Protein AF-Q0W2D0-F1 (afdb_monomer_lite)

Foldseek 3Di:
DPDDDPPPPCPPPVLVPDDQFDPVLLVVLVVLCVVVVVCVLVVLLVVLLVVLLVLLVVLCVVLVNPPVDDSVNLSVVSVVVLVCLSRNLSRHLVVCCSVCPVFWDPPDDPVVLSSLSSVLSSVVSSLVSVLSSVLSSCLSVQLSVCVVLVHDNVLSVLVSVLVSLLSVLVSLLCCLQPPVNLVSCPNTGDPVVSCCSHPCVNCPVVVVVSVVSVVVNVVVSVVSVVVVD

Radius of gyration: 22.43 Å; chains: 1; bounding box: 44×38×81 Å

pLDDT: mean 73.34, std 10.86, range [39.06, 86.5]

Secondary structure (DSSP, 8-state):
-PPPP-------GGGTT--SS-HHHHHHHHHHHHHTT-THHHHHHHHHHHHHHHHHHHHHHHHTS---S-HHHHHHHHHHHHHHHHHHGGG-HHHHHHHTTTTB-TTS-HHHHHHHHHHHHHHHHHHHHHHHHHHHHHHHHHHHHHHHTT--HHHHHHHHHHHHHHHHHHHHHHHHHSHHHHHHHHHHB-HHHHHHHH-GGGGHHHHHHHHHHHHHHHHHHHHHHHTT-

Sequence (229 aa):
MTPVPQKSLVRDESLQQYNRFSVEDFAAFWKYAFQKRRIGLLIYPAVCLVLLLGYYQLVQYYTGNVLSVDALVVSVLTVGLFALFFIYLPSMPGEYQYRFNGKLREDLAPGEIRQLLMDLLAKSLEQASVILTVLLAACVTIYPAAKGLMLPDFWAWVLVGGTGINIYLLSLVIVSLGKFNREHLSKTFIVEEYHRYTSLDNYKKLLTILGIVDLVGIIILVATQLSGL

Structure (mmCIF, N/CA/C/O backbone):
data_AF-Q0W2D0-F1
#
_entry.id   AF-Q0W2D0-F1
#
loop_
_atom_site.group_PDB
_atom_site.id
_atom_site.type_symbol
_atom_site.label_atom_id
_atom_site.label_alt_id
_atom_site.label_comp_id
_atom_site.label_asym_id
_atom_site.label_entity_id
_atom_site.label_seq_id
_atom_site.pdbx_PDB_ins_code
_atom_site.Cartn_x
_atom_site.Cartn_y
_atom_site.Cartn_z
_atom_site.occupancy
_atom_site.B_iso_or_equiv
_atom_site.auth_seq_id
_atom_site.auth_comp_id
_atom_site.auth_asym_id
_atom_site.auth_atom_id
_atom_site.pdbx_PDB_model_num
ATOM 1 N N . MET A 1 1 ? 7.446 20.248 55.465 1.00 40.62 1 MET A N 1
ATOM 2 C CA . MET A 1 1 ? 7.569 19.778 54.071 1.00 40.62 1 MET A CA 1
ATOM 3 C C . MET A 1 1 ? 6.953 18.398 54.009 1.00 40.62 1 MET A C 1
ATOM 5 O O . MET A 1 1 ? 7.550 17.445 54.487 1.00 40.62 1 MET A O 1
ATOM 9 N N . THR A 1 2 ? 5.710 18.312 53.554 1.00 39.06 2 THR A N 1
ATOM 10 C CA . THR A 1 2 ? 5.046 17.035 53.293 1.00 39.06 2 THR A CA 1
ATOM 11 C C . THR A 1 2 ? 5.656 16.440 52.023 1.00 39.06 2 THR A C 1
ATOM 13 O O . THR A 1 2 ? 5.694 17.133 51.004 1.00 39.06 2 THR A O 1
ATOM 16 N N . PRO A 1 3 ? 6.195 15.211 52.059 1.00 39.81 3 PRO A N 1
ATOM 17 C CA . PRO A 1 3 ? 6.721 14.585 50.859 1.00 39.81 3 PRO A CA 1
ATOM 18 C C . PRO A 1 3 ? 5.562 14.324 49.893 1.00 39.81 3 PRO A C 1
ATOM 20 O O . PRO A 1 3 ? 4.565 13.695 50.245 1.00 39.81 3 PRO A O 1
ATOM 23 N N . VAL A 1 4 ? 5.693 14.854 48.677 1.00 39.12 4 VAL A N 1
ATOM 24 C CA . VAL A 1 4 ? 4.816 14.538 47.547 1.00 39.12 4 VAL A CA 1
ATOM 25 C C . VAL A 1 4 ? 4.933 13.033 47.294 1.00 39.12 4 VAL A C 1
ATOM 27 O O . VAL A 1 4 ? 6.059 12.551 47.140 1.00 39.12 4 VAL A O 1
ATOM 30 N N . PRO A 1 5 ? 3.831 12.265 47.256 1.00 39.78 5 PRO A N 1
ATOM 31 C CA . PRO A 1 5 ? 3.923 10.855 46.934 1.00 39.78 5 PRO A CA 1
ATOM 32 C C . PRO A 1 5 ? 4.417 10.735 45.493 1.00 39.78 5 PRO A C 1
ATOM 34 O O . PRO A 1 5 ? 3.768 11.201 44.553 1.00 39.78 5 PRO A O 1
ATOM 37 N N . GLN A 1 6 ? 5.589 10.117 45.325 1.00 40.72 6 GLN A N 1
ATOM 38 C CA . GLN A 1 6 ? 5.998 9.547 44.051 1.00 40.72 6 GLN A CA 1
ATOM 39 C C . GLN A 1 6 ? 4.848 8.646 43.601 1.00 40.72 6 GLN A C 1
ATOM 41 O O . GLN A 1 6 ? 4.611 7.601 44.205 1.00 40.72 6 GLN A O 1
ATOM 46 N N . LYS A 1 7 ? 4.119 9.060 42.555 1.00 42.91 7 LYS A N 1
ATOM 47 C CA . LYS A 1 7 ? 3.386 8.122 41.706 1.00 42.91 7 LYS A CA 1
ATOM 48 C C . LYS A 1 7 ? 4.434 7.120 41.257 1.00 42.91 7 LYS A C 1
ATOM 50 O O . LYS A 1 7 ? 5.241 7.418 40.376 1.00 42.91 7 LYS A O 1
ATOM 55 N N . SER A 1 8 ? 4.489 5.993 41.957 1.00 42.59 8 SER A N 1
ATOM 56 C CA . SER A 1 8 ? 5.279 4.856 41.556 1.00 42.59 8 SER A CA 1
ATOM 57 C C . SER A 1 8 ? 4.921 4.608 40.104 1.00 42.59 8 SER A C 1
ATOM 59 O O . SER A 1 8 ? 3.754 4.466 39.732 1.00 42.59 8 SER A O 1
ATOM 61 N N . LEU A 1 9 ? 5.954 4.647 39.271 1.00 41.47 9 LEU A N 1
ATOM 62 C CA . LEU A 1 9 ? 5.965 3.985 37.990 1.00 41.47 9 LEU A CA 1
ATOM 63 C C . LEU A 1 9 ? 5.652 2.510 38.254 1.00 41.47 9 LEU A C 1
ATOM 65 O O . LEU A 1 9 ? 6.543 1.670 38.264 1.00 41.47 9 LEU A O 1
ATOM 69 N N . VAL A 1 10 ? 4.375 2.181 38.430 1.00 42.47 10 VAL A N 1
ATOM 70 C CA . VAL A 1 10 ? 3.848 0.890 38.016 1.00 42.47 10 VAL A CA 1
ATOM 71 C C . VAL A 1 10 ? 3.848 0.964 36.491 1.00 42.47 10 VAL A C 1
ATOM 73 O O . VAL A 1 10 ? 2.828 1.145 35.835 1.00 42.47 10 VAL A O 1
ATOM 76 N N . ARG A 1 11 ? 5.053 0.939 35.907 1.00 43.00 11 ARG A N 1
ATOM 77 C CA . ARG A 1 11 ? 5.236 0.392 34.571 1.00 43.00 11 ARG A CA 1
ATOM 78 C C . ARG A 1 11 ? 4.922 -1.076 34.762 1.00 43.00 11 ARG A C 1
ATOM 80 O O . ARG A 1 11 ? 5.793 -1.836 35.160 1.00 43.00 11 ARG A O 1
ATOM 87 N N . ASP A 1 12 ? 3.644 -1.382 34.596 1.00 44.75 12 ASP A N 1
ATOM 88 C CA . ASP A 1 12 ? 3.079 -2.715 34.506 1.00 44.75 12 ASP A CA 1
ATOM 89 C C . ASP A 1 12 ? 4.102 -3.648 33.840 1.00 44.75 12 ASP A C 1
ATOM 91 O O . ASP A 1 12 ? 4.373 -3.541 32.644 1.00 44.75 12 ASP A O 1
ATOM 95 N N . GLU A 1 13 ? 4.732 -4.532 34.614 1.00 39.78 13 GLU A N 1
ATOM 96 C CA . GLU A 1 13 ? 5.636 -5.559 34.077 1.00 39.78 13 GLU A CA 1
ATOM 97 C C . GLU A 1 13 ? 4.875 -6.483 33.103 1.00 39.78 13 GLU A C 1
ATOM 99 O O . GLU A 1 13 ? 5.460 -7.053 32.184 1.00 39.78 13 GLU A O 1
ATOM 104 N N . SER A 1 14 ? 3.539 -6.506 33.208 1.00 45.84 14 SER A N 1
ATOM 105 C CA . SER A 1 14 ? 2.595 -7.110 32.262 1.00 45.84 14 SER A CA 1
ATOM 106 C C . SER A 1 14 ? 2.648 -6.511 30.844 1.00 45.84 14 SER A C 1
ATOM 108 O O . SER A 1 14 ? 2.308 -7.192 29.877 1.00 45.84 14 SER A O 1
ATOM 110 N N . LEU A 1 15 ? 3.123 -5.269 30.681 1.00 45.25 15 LEU A N 1
ATOM 111 C CA . LEU A 1 15 ? 3.282 -4.605 29.383 1.00 45.25 15 LEU A CA 1
ATOM 112 C C . LEU A 1 15 ? 4.620 -4.948 28.696 1.00 45.25 15 LEU A C 1
ATOM 114 O O . LEU A 1 15 ? 4.746 -4.754 27.489 1.00 45.25 15 LEU A O 1
ATOM 118 N N . GLN A 1 16 ? 5.632 -5.453 29.416 1.00 45.47 16 GLN A N 1
ATOM 119 C CA . GLN A 1 16 ? 6.941 -5.781 28.820 1.00 45.47 16 GLN A CA 1
ATOM 120 C C . GLN A 1 16 ? 6.979 -7.137 28.107 1.00 45.47 16 GLN A C 1
ATOM 122 O O . GLN A 1 16 ? 7.866 -7.362 27.284 1.00 45.47 16 GLN A O 1
ATOM 127 N N . GLN A 1 17 ? 6.004 -8.010 28.357 1.00 45.44 17 GLN A N 1
ATOM 128 C CA . GLN A 1 17 ? 5.943 -9.347 27.766 1.00 45.44 17 GLN A CA 1
ATOM 129 C C . GLN A 1 17 ? 4.869 -9.454 26.673 1.00 45.44 17 GLN A C 1
ATOM 131 O O . GLN A 1 17 ? 4.218 -10.484 26.516 1.00 45.44 17 GLN A O 1
ATOM 136 N N . TYR A 1 18 ? 4.667 -8.382 25.900 1.00 52.28 18 TYR A N 1
ATOM 137 C CA . TYR A 1 18 ? 3.755 -8.418 24.761 1.00 52.28 18 TYR A CA 1
ATOM 138 C C . TYR A 1 18 ? 4.433 -9.102 23.565 1.00 52.28 18 TYR A C 1
ATOM 140 O O . TYR A 1 18 ? 5.328 -8.541 22.926 1.00 52.28 18 TYR A O 1
ATOM 148 N N . ASN A 1 19 ? 4.019 -10.335 23.262 1.00 53.81 19 ASN A N 1
ATOM 149 C CA . ASN A 1 19 ? 4.430 -11.018 22.039 1.00 53.81 19 ASN A CA 1
ATOM 150 C C . ASN A 1 19 ? 3.911 -10.218 20.835 1.00 53.81 19 ASN A C 1
ATOM 152 O O . ASN A 1 19 ? 2.706 -10.071 20.657 1.00 53.81 19 ASN A O 1
ATOM 156 N N . ARG A 1 20 ? 4.828 -9.719 19.994 1.00 57.72 20 ARG A N 1
ATOM 157 C CA . ARG A 1 20 ? 4.540 -8.876 18.810 1.00 57.72 20 ARG A CA 1
ATOM 158 C C . ARG A 1 20 ? 3.617 -9.530 17.768 1.00 57.72 20 ARG A C 1
ATOM 160 O O . ARG A 1 20 ? 3.190 -8.866 16.834 1.00 57.72 20 ARG A O 1
ATOM 167 N N . PHE A 1 21 ? 3.339 -10.824 17.908 1.00 61.41 21 PHE A N 1
ATOM 168 C CA . PHE A 1 21 ? 2.425 -11.582 17.066 1.00 61.41 21 PHE A CA 1
ATOM 169 C C . PHE A 1 21 ? 1.504 -12.412 17.965 1.00 61.41 21 PHE A C 1
ATOM 171 O O . PHE A 1 21 ? 1.956 -13.367 18.601 1.00 61.41 21 PHE A O 1
ATOM 178 N N . SER A 1 22 ? 0.222 -12.047 18.028 1.00 72.62 22 SER A N 1
ATOM 179 C CA . SER A 1 22 ? -0.789 -12.786 18.791 1.00 72.62 22 SER A CA 1
ATOM 180 C C . SER A 1 22 ? -1.789 -13.462 17.853 1.00 72.62 22 SER A C 1
ATOM 182 O O . SER A 1 22 ? -2.508 -12.806 17.096 1.00 72.62 22 SER A O 1
ATOM 184 N N . VAL A 1 23 ? -1.858 -14.796 17.923 1.00 77.94 23 VAL A N 1
ATOM 185 C CA . VAL A 1 23 ? -2.855 -15.600 17.191 1.00 77.94 23 VAL A CA 1
ATOM 186 C C . VAL A 1 23 ? -4.274 -15.266 17.662 1.00 77.94 23 VAL A C 1
ATOM 188 O O . VAL A 1 23 ? -5.217 -15.303 16.872 1.00 77.94 23 VAL A O 1
ATOM 191 N N . GLU A 1 24 ? -4.428 -14.888 18.931 1.00 79.69 24 GLU A N 1
ATOM 192 C CA . GLU A 1 24 ? -5.711 -14.479 19.501 1.00 79.69 24 GLU A CA 1
ATOM 193 C C . GLU A 1 24 ? -6.204 -13.166 18.888 1.00 79.69 24 GLU A C 1
ATOM 195 O O . GLU A 1 24 ? -7.379 -13.060 18.535 1.00 79.69 24 GLU A O 1
ATOM 200 N N . ASP A 1 25 ? -5.311 -12.192 18.691 1.00 75.25 25 ASP A N 1
ATOM 201 C CA . ASP A 1 25 ? -5.656 -10.934 18.024 1.00 75.25 25 ASP A CA 1
ATOM 202 C C . ASP A 1 25 ? -5.931 -11.131 16.534 1.00 75.25 25 ASP A C 1
ATOM 204 O O . ASP A 1 25 ? -6.893 -10.561 16.013 1.00 75.25 25 ASP A O 1
ATOM 208 N N . PHE A 1 26 ? -5.169 -12.007 15.872 1.00 81.88 26 PHE A N 1
ATOM 209 C CA . PHE A 1 26 ? -5.436 -12.403 14.491 1.00 81.88 26 PHE A CA 1
ATOM 210 C C . PHE A 1 26 ? -6.847 -13.000 14.348 1.00 81.88 26 PHE A C 1
ATOM 212 O O . PHE A 1 26 ? -7.640 -12.557 13.512 1.00 81.88 26 PHE A O 1
ATOM 219 N N . ALA A 1 27 ? -7.201 -13.970 15.196 1.00 84.19 27 ALA A N 1
ATOM 220 C CA . ALA A 1 27 ? -8.522 -14.591 15.185 1.00 84.19 27 ALA A CA 1
ATOM 221 C C . ALA A 1 27 ? -9.633 -13.589 15.541 1.00 84.19 27 ALA A C 1
ATOM 223 O O . ALA A 1 27 ? -10.697 -13.593 14.915 1.00 84.19 27 ALA A O 1
ATOM 224 N N . ALA A 1 28 ? -9.389 -12.702 16.511 1.00 81.75 28 ALA A N 1
ATOM 225 C CA . ALA A 1 28 ? -10.333 -11.664 16.909 1.00 81.75 28 ALA A CA 1
ATOM 226 C C . ALA A 1 28 ? -10.602 -10.666 15.774 1.00 81.75 28 ALA A C 1
ATOM 228 O O . ALA A 1 28 ? -11.764 -10.338 15.524 1.00 81.75 28 ALA A O 1
ATOM 229 N N . PHE A 1 29 ? -9.566 -10.236 15.048 1.00 85.25 29 PHE A N 1
ATOM 230 C CA . PHE A 1 29 ? -9.709 -9.355 13.892 1.00 85.25 29 PHE A CA 1
ATOM 231 C C . PHE A 1 29 ? -10.534 -10.004 12.778 1.00 85.25 29 PHE A C 1
ATOM 233 O O . PHE A 1 29 ? -11.464 -9.390 12.258 1.00 85.25 29 PHE A O 1
ATOM 240 N N . TRP A 1 30 ? -10.241 -11.255 12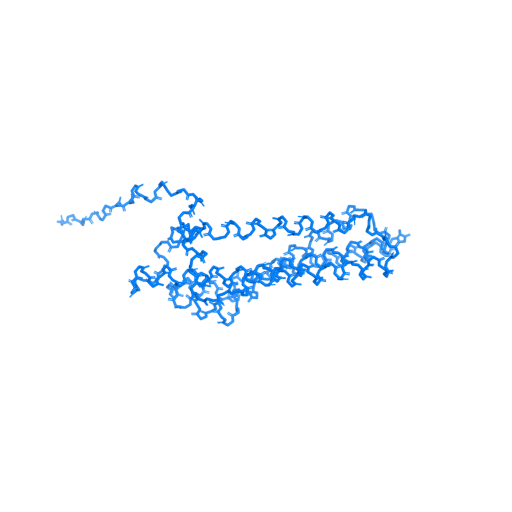.417 1.00 85.44 30 TRP A N 1
ATOM 241 C CA . TRP A 1 30 ? -10.994 -11.921 11.355 1.00 85.44 30 TRP A CA 1
ATOM 242 C C . TRP A 1 30 ? -12.437 -12.194 11.770 1.00 85.44 30 TRP A C 1
ATOM 244 O O . TRP A 1 30 ? -13.352 -11.917 10.996 1.00 85.44 30 TRP A O 1
ATOM 254 N N . LYS A 1 31 ? -12.678 -12.617 13.018 1.00 86.50 31 LYS A N 1
ATOM 255 C CA . LYS A 1 31 ? -14.037 -12.731 13.569 1.00 86.50 31 LYS A CA 1
ATOM 256 C C . LYS A 1 31 ? -14.786 -11.398 13.483 1.00 86.50 31 LYS A C 1
ATOM 258 O O . LYS A 1 31 ? -15.933 -11.381 13.039 1.00 86.50 31 LYS A O 1
ATOM 263 N N . TYR A 1 32 ? -14.132 -10.293 13.840 1.00 86.25 32 TYR A N 1
ATOM 264 C CA . TYR A 1 32 ? -14.674 -8.943 13.699 1.00 86.25 32 TYR A CA 1
ATOM 265 C C . TYR A 1 32 ? -15.020 -8.604 12.241 1.00 86.25 32 TYR A C 1
ATOM 267 O O . TYR A 1 32 ? -16.144 -8.190 11.946 1.00 86.25 32 TYR A O 1
ATOM 275 N N . ALA A 1 33 ? -14.083 -8.830 11.318 1.00 84.94 33 ALA A N 1
ATOM 276 C CA . ALA A 1 33 ? -14.257 -8.570 9.893 1.00 84.94 33 ALA A CA 1
ATOM 277 C C . ALA A 1 33 ? -15.445 -9.350 9.306 1.00 84.94 33 ALA A C 1
ATOM 279 O O . ALA A 1 33 ? -16.267 -8.771 8.587 1.00 84.94 33 ALA A O 1
ATOM 280 N N . PHE A 1 34 ? -15.588 -10.631 9.663 1.00 84.12 34 PHE A N 1
ATOM 281 C CA . PHE A 1 34 ? -16.725 -11.461 9.260 1.00 84.12 34 PHE A CA 1
ATOM 282 C C . PHE A 1 34 ? -18.045 -10.958 9.854 1.00 84.12 34 PHE A C 1
ATOM 284 O O . PHE A 1 34 ? -19.024 -10.799 9.123 1.00 84.12 34 PHE A O 1
ATOM 291 N N . GLN A 1 35 ? -18.079 -10.634 11.150 1.00 86.06 35 GLN A N 1
ATOM 292 C CA . GLN A 1 35 ? -19.282 -10.122 11.818 1.00 86.06 35 GLN A CA 1
ATOM 293 C C . GLN A 1 35 ? -19.759 -8.788 11.232 1.00 86.06 35 GLN A C 1
ATOM 295 O O . GLN A 1 35 ? -20.958 -8.579 11.053 1.00 86.06 35 GLN A O 1
ATOM 300 N N . LYS A 1 36 ? -1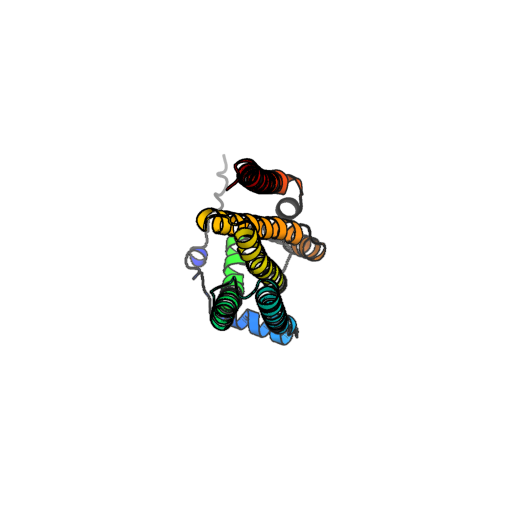8.829 -7.898 10.874 1.00 83.19 36 LYS A N 1
ATOM 301 C CA . LYS A 1 36 ? -19.125 -6.612 10.227 1.00 83.19 36 LYS A CA 1
ATOM 302 C C . LYS A 1 36 ? -19.322 -6.716 8.713 1.00 83.19 36 LYS A C 1
ATOM 304 O O . LYS A 1 36 ? -19.446 -5.685 8.057 1.00 83.19 36 LYS A O 1
ATOM 309 N N . ARG A 1 37 ? -19.353 -7.935 8.155 1.00 81.81 37 ARG A N 1
ATOM 310 C CA . ARG A 1 37 ? -19.512 -8.207 6.716 1.00 81.81 37 ARG A CA 1
ATOM 311 C C . ARG A 1 37 ? -18.509 -7.438 5.849 1.00 81.81 37 ARG A C 1
ATOM 313 O O . ARG A 1 37 ? -18.832 -7.013 4.741 1.00 81.81 37 ARG A O 1
ATOM 320 N N . ARG A 1 38 ? -17.269 -7.280 6.322 1.00 82.19 38 ARG A N 1
ATOM 321 C CA . ARG A 1 38 ? -16.181 -6.619 5.581 1.00 82.19 38 ARG A CA 1
ATOM 322 C C . ARG A 1 38 ? -15.558 -7.545 4.538 1.00 82.19 38 ARG A C 1
ATOM 324 O O . ARG A 1 38 ? -14.347 -7.719 4.486 1.00 82.19 38 ARG A O 1
ATOM 331 N N . ILE A 1 39 ? -16.397 -8.118 3.678 1.00 77.31 39 ILE A N 1
ATOM 332 C CA . ILE A 1 39 ? -15.984 -9.008 2.579 1.00 77.31 39 ILE A CA 1
ATOM 333 C C . ILE A 1 39 ? -15.052 -8.263 1.607 1.00 77.31 39 ILE A C 1
ATOM 335 O O . ILE A 1 39 ? -14.170 -8.868 0.998 1.00 77.31 39 ILE A O 1
ATOM 339 N N . GLY A 1 40 ? -15.180 -6.931 1.540 1.00 72.25 40 GLY A N 1
ATOM 340 C CA . GLY A 1 40 ? -14.262 -6.047 0.826 1.00 72.25 40 GLY A CA 1
ATOM 341 C C . GLY A 1 40 ? -12.788 -6.331 1.125 1.00 72.25 40 GLY A C 1
ATOM 342 O O . GLY A 1 40 ? -11.993 -6.332 0.197 1.00 72.25 40 GLY A O 1
ATOM 343 N N . LEU A 1 41 ? -12.425 -6.696 2.359 1.00 78.81 41 LEU A N 1
ATOM 344 C CA . LEU A 1 41 ? -11.038 -7.013 2.720 1.00 78.81 41 LEU A CA 1
ATOM 345 C C . LEU A 1 41 ? -10.425 -8.125 1.859 1.00 78.81 41 LEU A C 1
ATOM 347 O O . LEU A 1 41 ? -9.243 -8.060 1.556 1.00 78.81 41 LEU A O 1
ATOM 351 N N . LEU A 1 42 ? -11.213 -9.118 1.439 1.00 79.88 42 LEU A N 1
ATOM 352 C CA . LEU A 1 42 ? -10.740 -10.213 0.584 1.00 79.88 42 LEU A CA 1
ATOM 353 C C . LEU A 1 42 ? -10.943 -9.917 -0.906 1.00 79.88 42 LEU A C 1
ATOM 355 O O . LEU A 1 42 ? -10.131 -10.314 -1.738 1.00 79.88 42 LEU A O 1
ATOM 359 N N . ILE A 1 43 ? -12.011 -9.192 -1.247 1.00 81.62 43 ILE A N 1
ATOM 360 C CA . ILE A 1 43 ? -12.323 -8.836 -2.637 1.00 81.62 43 ILE A CA 1
ATOM 361 C C . ILE A 1 43 ? -11.313 -7.821 -3.182 1.00 81.62 43 ILE A C 1
ATOM 363 O O . ILE A 1 43 ? -10.884 -7.955 -4.324 1.00 81.62 43 ILE A O 1
ATOM 367 N N . TYR A 1 44 ? -10.906 -6.827 -2.386 1.00 76.00 44 TYR A N 1
ATOM 368 C CA . TYR A 1 44 ? -9.991 -5.770 -2.826 1.00 76.00 44 TYR A CA 1
ATOM 369 C C . TYR A 1 44 ? -8.655 -6.325 -3.349 1.00 76.00 44 TYR A C 1
ATOM 371 O O . TYR A 1 44 ? -8.320 -6.011 -4.490 1.00 76.00 44 TYR A O 1
ATOM 379 N N . PRO A 1 45 ? -7.920 -7.181 -2.609 1.00 78.06 45 PRO A N 1
ATOM 380 C CA . PRO A 1 45 ? -6.697 -7.814 -3.106 1.00 78.06 45 PRO A CA 1
ATOM 381 C C . PRO A 1 45 ? -6.922 -8.663 -4.354 1.00 78.06 45 PRO A C 1
ATOM 383 O O . PRO A 1 45 ? -6.107 -8.621 -5.269 1.00 78.06 45 PRO A O 1
ATOM 386 N N . ALA A 1 46 ? -8.032 -9.406 -4.420 1.00 82.44 46 ALA A N 1
ATOM 387 C CA . ALA A 1 46 ? -8.343 -10.249 -5.571 1.00 82.44 46 ALA A CA 1
ATOM 388 C C . ALA A 1 46 ? -8.586 -9.413 -6.839 1.00 82.44 46 ALA A C 1
ATOM 390 O O . ALA A 1 46 ? -7.999 -9.688 -7.883 1.00 82.44 46 ALA A O 1
ATOM 391 N N . VAL A 1 47 ? -9.396 -8.354 -6.741 1.00 84.56 47 VAL A N 1
ATOM 392 C CA . VAL A 1 47 ? -9.636 -7.411 -7.846 1.00 84.56 47 VAL A CA 1
ATOM 393 C C . VAL A 1 47 ? -8.337 -6.720 -8.250 1.00 84.56 47 VAL A C 1
ATOM 395 O O . VAL A 1 47 ? -8.023 -6.641 -9.433 1.00 84.56 47 VAL A O 1
ATOM 398 N N . CYS A 1 48 ? -7.554 -6.269 -7.272 1.00 81.75 48 CYS A N 1
ATOM 399 C CA . CYS A 1 48 ? -6.252 -5.658 -7.500 1.00 81.75 48 CYS A CA 1
ATOM 400 C C . CYS A 1 48 ? -5.287 -6.587 -8.243 1.00 81.75 48 CYS A C 1
ATOM 402 O O . CYS A 1 48 ? -4.640 -6.159 -9.194 1.00 81.75 48 CYS A O 1
ATOM 404 N N . LEU A 1 49 ? -5.225 -7.862 -7.851 1.00 83.38 49 LEU A N 1
ATOM 405 C CA . LEU A 1 49 ? -4.405 -8.873 -8.509 1.00 83.38 49 LEU A CA 1
ATOM 406 C C . LEU A 1 49 ? -4.848 -9.086 -9.960 1.00 83.38 49 LEU A C 1
ATOM 408 O O . LEU A 1 49 ? -4.013 -9.063 -10.857 1.00 83.38 49 LEU A O 1
ATOM 412 N N . VAL A 1 50 ? -6.153 -9.244 -10.205 1.00 86.12 50 VAL A N 1
ATOM 413 C CA . VAL A 1 50 ? -6.693 -9.413 -11.565 1.00 86.12 50 VAL A CA 1
ATOM 414 C C . VAL A 1 50 ? -6.362 -8.202 -12.440 1.00 86.12 50 VAL A C 1
ATOM 416 O O . VAL A 1 50 ? -5.894 -8.371 -13.565 1.00 86.12 50 VAL A O 1
ATOM 419 N N . LEU A 1 51 ? -6.550 -6.985 -11.920 1.00 83.69 51 LEU A N 1
ATOM 420 C CA . LEU A 1 51 ? -6.214 -5.754 -12.636 1.00 83.69 51 LEU A CA 1
ATOM 421 C C . LEU A 1 51 ? -4.711 -5.644 -12.912 1.00 83.69 51 LEU A C 1
ATOM 423 O O . LEU A 1 51 ? -4.332 -5.291 -14.025 1.00 83.69 51 LEU A O 1
ATOM 427 N N . LEU A 1 52 ? -3.858 -5.978 -11.939 1.00 83.88 52 LEU A N 1
ATOM 428 C CA . LEU A 1 52 ? -2.406 -5.946 -12.099 1.00 83.88 52 LEU A CA 1
ATOM 429 C C . LEU A 1 52 ? -1.931 -6.952 -13.152 1.00 83.88 52 LEU A C 1
ATOM 431 O O . LEU A 1 52 ? -1.089 -6.609 -13.976 1.00 83.88 52 LEU A O 1
ATOM 435 N N . LEU A 1 53 ? -2.481 -8.169 -13.161 1.00 85.00 53 LEU A N 1
ATOM 436 C CA . LEU A 1 53 ? -2.138 -9.187 -14.155 1.00 85.00 53 LEU A CA 1
ATOM 437 C C . LEU A 1 53 ? -2.620 -8.803 -15.552 1.00 85.00 53 LEU A C 1
ATOM 439 O O . LEU A 1 53 ? -1.860 -8.931 -16.510 1.00 85.00 53 LEU A O 1
ATOM 443 N N . GLY A 1 54 ? -3.845 -8.283 -15.672 1.00 83.62 54 GLY A N 1
ATOM 444 C CA . GLY A 1 54 ? -4.353 -7.747 -16.935 1.00 83.62 54 GLY A CA 1
ATOM 445 C C . GLY A 1 54 ? -3.496 -6.589 -17.452 1.00 83.62 54 GLY A C 1
ATOM 446 O O . GLY A 1 54 ? -3.147 -6.556 -18.631 1.00 83.62 54 GLY A O 1
ATOM 447 N N . TYR A 1 55 ? -3.089 -5.680 -16.563 1.00 83.31 55 TYR A N 1
ATOM 448 C CA . TYR A 1 55 ? -2.201 -4.569 -16.897 1.00 83.31 55 TYR A CA 1
ATOM 449 C C . TYR A 1 55 ? -0.807 -5.043 -17.318 1.00 83.31 55 TYR A C 1
ATOM 451 O O . TYR A 1 55 ? -0.290 -4.601 -18.338 1.00 83.31 55 TYR A O 1
ATOM 459 N N . TYR A 1 56 ? -0.218 -5.984 -16.582 1.00 82.25 56 TYR A N 1
ATOM 460 C CA . TYR A 1 56 ? 1.069 -6.584 -16.919 1.00 82.25 56 TYR A CA 1
ATOM 461 C C . TYR A 1 56 ? 1.039 -7.263 -18.297 1.00 82.25 56 TYR A C 1
ATOM 463 O O . TYR A 1 56 ? 1.938 -7.036 -19.102 1.00 82.25 56 TYR A O 1
ATOM 471 N N . GLN A 1 57 ? -0.014 -8.030 -18.606 1.00 82.56 57 GLN A N 1
ATOM 472 C CA . GLN A 1 57 ? -0.187 -8.653 -19.925 1.00 82.56 57 GLN A CA 1
ATOM 473 C C . GLN A 1 57 ? -0.284 -7.601 -21.033 1.00 82.56 57 GLN A C 1
ATOM 475 O O . GLN A 1 57 ? 0.333 -7.738 -22.088 1.00 82.56 57 GLN A O 1
ATOM 480 N N . LEU A 1 58 ? -1.016 -6.516 -20.776 1.00 83.12 58 LEU A N 1
ATOM 481 C CA . LEU A 1 58 ? -1.128 -5.399 -21.704 1.00 83.12 58 LEU A CA 1
ATOM 482 C C . LEU A 1 58 ? 0.234 -4.726 -21.942 1.00 83.12 58 LEU A C 1
ATOM 484 O O . LEU A 1 58 ? 0.598 -4.466 -23.086 1.00 83.12 58 LEU A O 1
ATOM 488 N N . VAL A 1 59 ? 1.024 -4.503 -20.889 1.00 79.62 59 VAL A N 1
ATOM 489 C CA . VAL A 1 59 ? 2.383 -3.954 -21.004 1.00 79.62 59 VAL A CA 1
ATOM 490 C C . VAL A 1 59 ? 3.299 -4.896 -21.787 1.00 79.62 59 VAL A C 1
ATOM 492 O O . VAL A 1 59 ? 3.993 -4.431 -22.688 1.00 79.62 59 VAL A O 1
ATOM 495 N N . GLN A 1 60 ? 3.280 -6.203 -21.518 1.00 77.69 60 GLN A N 1
ATOM 496 C CA . GLN A 1 60 ? 4.066 -7.185 -22.277 1.00 77.69 60 GLN A CA 1
ATOM 497 C C . GLN A 1 60 ? 3.720 -7.179 -23.767 1.00 77.69 60 GLN A C 1
ATOM 499 O O . GLN A 1 60 ? 4.619 -7.154 -24.609 1.00 77.69 60 GLN A O 1
ATOM 504 N N . TYR A 1 61 ? 2.424 -7.120 -24.086 1.00 82.38 61 TYR A N 1
ATOM 505 C CA . TYR A 1 61 ? 1.937 -7.037 -25.460 1.00 82.38 61 TYR A CA 1
ATOM 506 C C . TYR A 1 61 ? 2.462 -5.789 -26.184 1.00 82.38 61 TYR A C 1
ATOM 508 O O . TYR A 1 61 ? 3.002 -5.899 -27.281 1.00 82.38 61 TYR A O 1
ATOM 516 N N . TYR A 1 62 ? 2.361 -4.606 -25.566 1.00 79.69 62 TYR A N 1
ATOM 517 C CA . TYR A 1 62 ? 2.793 -3.351 -26.198 1.00 79.69 62 TYR A CA 1
ATOM 518 C C . TYR A 1 62 ? 4.308 -3.139 -26.208 1.00 79.69 62 TYR A C 1
ATOM 520 O O . TYR A 1 62 ? 4.814 -2.414 -27.061 1.00 79.69 62 TYR A O 1
ATOM 528 N N . THR A 1 63 ? 5.036 -3.747 -25.274 1.00 75.31 63 THR A N 1
ATOM 529 C CA . THR A 1 63 ? 6.497 -3.605 -25.179 1.00 75.31 63 THR A CA 1
ATOM 530 C C . THR A 1 63 ? 7.252 -4.730 -25.878 1.00 75.31 63 THR A C 1
ATOM 532 O O . THR A 1 63 ? 8.472 -4.680 -25.936 1.00 75.31 63 THR A O 1
ATOM 535 N N . GLY A 1 64 ? 6.563 -5.729 -26.440 1.00 75.56 64 GLY A N 1
ATOM 536 C CA . GLY A 1 64 ? 7.205 -6.831 -27.158 1.00 75.56 64 GLY A CA 1
ATOM 537 C C . GLY A 1 64 ? 7.981 -7.782 -26.244 1.00 75.56 64 GLY A C 1
ATOM 538 O O . GLY A 1 64 ? 9.042 -8.265 -26.624 1.00 75.56 64 GLY A O 1
ATOM 539 N N . ASN A 1 65 ? 7.456 -8.059 -25.048 1.00 71.69 65 ASN A N 1
ATOM 540 C CA . ASN A 1 65 ? 8.070 -8.938 -24.046 1.00 71.69 65 ASN A CA 1
ATOM 541 C C . ASN A 1 65 ? 9.402 -8.439 -23.451 1.00 71.69 65 ASN A C 1
ATOM 543 O O . ASN A 1 65 ? 10.289 -9.231 -23.133 1.00 71.69 65 ASN A O 1
ATOM 547 N N . VAL A 1 66 ? 9.555 -7.122 -23.273 1.00 68.81 66 VAL A N 1
ATOM 548 C CA . VAL A 1 66 ? 10.755 -6.529 -22.645 1.00 68.81 66 VAL A CA 1
ATOM 549 C C . VAL A 1 66 ? 10.899 -6.934 -21.173 1.00 68.81 66 VAL A C 1
ATOM 551 O O . VAL A 1 66 ? 12.018 -7.007 -20.661 1.00 68.81 66 VAL A O 1
ATOM 554 N N . LEU A 1 67 ? 9.795 -7.232 -20.477 1.00 63.94 67 LEU A N 1
ATOM 555 C CA . LEU A 1 67 ? 9.872 -7.835 -19.149 1.00 63.94 67 LEU A CA 1
ATOM 556 C C . LEU A 1 67 ? 10.206 -9.321 -19.321 1.00 63.94 67 LEU A C 1
ATOM 558 O O . LEU A 1 67 ? 9.365 -10.121 -19.711 1.00 63.94 67 LEU A O 1
ATOM 562 N N . SER A 1 68 ? 11.430 -9.714 -18.983 1.00 63.94 68 SER A N 1
ATOM 563 C CA . SER A 1 68 ? 11.858 -11.123 -18.989 1.00 63.94 68 SER A CA 1
ATOM 564 C C . SER A 1 68 ? 11.251 -11.957 -17.851 1.00 63.94 68 SER A C 1
ATOM 566 O O . SER A 1 68 ? 11.454 -13.168 -17.786 1.00 63.94 68 SER A O 1
ATOM 568 N N . VAL A 1 69 ? 10.532 -11.316 -16.927 1.00 67.38 69 VAL A N 1
ATOM 569 C CA . VAL A 1 69 ? 9.954 -11.947 -15.738 1.00 67.38 69 VAL A CA 1
ATOM 570 C C . VAL A 1 69 ? 8.599 -12.537 -16.086 1.00 67.38 69 VAL A C 1
ATOM 572 O O . VAL A 1 69 ? 7.734 -11.784 -16.499 1.00 67.38 69 VAL A O 1
ATOM 575 N N . ASP A 1 70 ? 8.393 -13.834 -15.862 1.00 72.75 70 ASP A N 1
ATOM 576 C CA . ASP A 1 70 ? 7.125 -14.542 -16.095 1.00 72.75 70 ASP A CA 1
ATOM 577 C C . ASP A 1 70 ? 5.957 -13.959 -15.261 1.00 72.75 70 ASP A C 1
ATOM 579 O O . ASP A 1 70 ? 6.112 -13.629 -14.079 1.00 72.75 70 ASP A O 1
ATOM 583 N N . ALA A 1 71 ? 4.760 -13.884 -15.855 1.00 71.81 71 ALA A N 1
ATOM 584 C CA . ALA A 1 71 ? 3.512 -13.511 -15.186 1.00 71.81 71 ALA A CA 1
ATOM 585 C C . ALA A 1 71 ? 3.242 -14.355 -13.929 1.00 71.81 71 ALA A C 1
ATOM 587 O O . ALA A 1 71 ? 2.680 -13.856 -12.948 1.00 71.81 71 ALA A O 1
ATOM 588 N N . LEU A 1 72 ? 3.656 -15.626 -13.932 1.00 72.56 72 LEU A N 1
ATOM 589 C CA . LEU A 1 72 ? 3.534 -16.514 -12.779 1.00 72.56 72 LEU A CA 1
ATOM 590 C C . LEU A 1 72 ? 4.399 -16.029 -11.609 1.00 72.56 72 LEU A C 1
ATOM 592 O O . LEU A 1 72 ? 3.930 -16.000 -10.473 1.00 72.56 72 LEU A O 1
ATOM 596 N N . VAL A 1 73 ? 5.622 -15.566 -11.877 1.00 73.88 73 VAL A N 1
ATOM 597 C CA . VAL A 1 73 ? 6.517 -15.007 -10.851 1.00 73.88 73 VAL A CA 1
ATOM 598 C C . VAL A 1 73 ? 5.932 -13.716 -10.278 1.00 73.88 73 VAL A C 1
ATOM 600 O O . VAL A 1 73 ? 5.881 -13.554 -9.058 1.00 73.88 73 VAL A O 1
ATOM 603 N N . VAL A 1 74 ? 5.411 -12.833 -11.136 1.00 73.50 74 VAL A N 1
ATOM 604 C CA . VAL A 1 74 ? 4.725 -11.601 -10.704 1.00 73.50 74 VAL A CA 1
ATOM 605 C C . VAL A 1 74 ? 3.505 -11.926 -9.837 1.00 73.50 74 VAL A C 1
ATOM 607 O O . VAL A 1 74 ? 3.303 -11.296 -8.797 1.00 73.50 74 VAL A O 1
ATOM 610 N N . SER A 1 75 ? 2.729 -12.948 -10.209 1.00 72.75 75 SER A N 1
ATOM 611 C CA . SER A 1 75 ? 1.564 -13.414 -9.445 1.00 72.75 75 SER A CA 1
ATOM 612 C C . SER A 1 75 ? 1.963 -13.931 -8.065 1.00 72.75 75 SER A C 1
ATOM 614 O O . SER A 1 75 ? 1.389 -13.508 -7.064 1.00 72.75 75 SER A O 1
ATOM 616 N N . VAL A 1 76 ? 2.966 -14.811 -7.994 1.00 78.31 76 VAL A N 1
ATOM 617 C CA . VAL A 1 76 ? 3.437 -15.409 -6.736 1.00 78.31 76 VAL A CA 1
ATOM 618 C C . VAL A 1 76 ? 3.989 -14.342 -5.794 1.00 78.31 76 VAL A C 1
ATOM 620 O O . VAL A 1 76 ? 3.639 -14.340 -4.615 1.00 78.31 76 VAL A O 1
ATOM 623 N N . LEU A 1 77 ? 4.793 -13.400 -6.298 1.00 76.56 77 LEU A N 1
ATOM 624 C CA . LEU A 1 77 ? 5.322 -12.297 -5.489 1.00 76.56 77 LEU A CA 1
ATOM 625 C C . LEU A 1 77 ? 4.209 -11.378 -4.982 1.00 76.56 77 LEU A C 1
ATOM 627 O O . LEU A 1 77 ? 4.192 -11.021 -3.806 1.00 76.56 77 LEU A O 1
ATOM 631 N N . THR A 1 78 ? 3.256 -11.033 -5.848 1.00 75.38 78 THR A N 1
ATOM 632 C CA . THR A 1 78 ? 2.124 -10.174 -5.487 1.00 75.38 78 THR A CA 1
ATOM 633 C C . THR A 1 78 ? 1.260 -10.838 -4.417 1.00 75.38 78 THR A C 1
ATOM 635 O O . THR A 1 78 ? 0.990 -10.236 -3.379 1.00 75.38 78 THR A O 1
ATOM 638 N N . VAL A 1 79 ? 0.878 -12.102 -4.621 1.00 81.06 79 VAL A N 1
ATOM 639 C CA . VAL A 1 79 ? 0.104 -12.886 -3.648 1.00 81.06 79 VAL A CA 1
ATOM 640 C C . VAL A 1 79 ? 0.877 -13.059 -2.343 1.00 81.06 79 VAL A C 1
ATOM 642 O O . VAL A 1 79 ? 0.289 -12.910 -1.277 1.00 81.06 79 VAL A O 1
ATOM 645 N N . GLY A 1 80 ? 2.187 -13.312 -2.404 1.00 80.69 80 GLY A N 1
ATOM 646 C CA . GLY A 1 80 ? 3.046 -13.416 -1.225 1.00 80.69 80 GLY A CA 1
ATOM 647 C C . GLY A 1 80 ? 3.091 -12.120 -0.413 1.00 80.69 80 GLY A C 1
ATOM 648 O O . GLY A 1 80 ? 2.918 -12.153 0.804 1.00 80.69 80 GLY A O 1
ATOM 649 N N . LEU A 1 81 ? 3.244 -10.968 -1.074 1.00 77.94 81 LEU A N 1
ATOM 650 C CA . LEU A 1 81 ? 3.215 -9.656 -0.420 1.00 77.94 81 LEU A CA 1
ATOM 651 C C . LEU A 1 81 ? 1.847 -9.370 0.203 1.00 77.94 81 LEU A C 1
ATOM 653 O O . LEU A 1 81 ? 1.781 -8.981 1.368 1.00 77.94 81 LEU A O 1
ATOM 657 N N . PHE A 1 82 ? 0.754 -9.622 -0.520 1.00 80.31 82 PHE A N 1
ATOM 658 C CA . PHE A 1 82 ? -0.588 -9.507 0.047 1.00 80.31 82 PHE A CA 1
ATOM 659 C C . PHE A 1 82 ? -0.768 -10.431 1.256 1.00 80.31 82 PHE A C 1
ATOM 661 O O . PHE A 1 82 ? -1.195 -9.970 2.309 1.00 80.31 82 PHE A O 1
ATOM 668 N N . ALA A 1 83 ? -0.383 -11.704 1.161 1.00 79.75 83 ALA A N 1
ATOM 669 C CA . ALA A 1 83 ? -0.482 -12.648 2.270 1.00 79.75 83 ALA A CA 1
ATOM 670 C C . ALA A 1 83 ? 0.284 -12.155 3.506 1.00 79.75 83 ALA A C 1
ATOM 672 O O . ALA A 1 83 ? -0.256 -12.197 4.609 1.00 79.75 83 ALA A O 1
ATOM 673 N N . LEU A 1 84 ? 1.489 -11.602 3.328 1.00 79.50 84 LEU A N 1
ATOM 674 C CA . LEU A 1 84 ? 2.248 -10.997 4.422 1.00 79.50 84 LEU A CA 1
ATOM 675 C C . LEU A 1 84 ? 1.474 -9.851 5.082 1.00 79.50 84 LEU A C 1
ATOM 677 O O . LEU A 1 84 ? 1.339 -9.853 6.301 1.00 79.50 84 LEU A O 1
ATOM 681 N N . PHE A 1 85 ? 0.900 -8.918 4.319 1.00 74.69 85 PHE A N 1
ATOM 682 C CA . PHE A 1 85 ? 0.108 -7.817 4.887 1.00 74.69 85 PHE A CA 1
ATOM 683 C C . PHE A 1 85 ? -1.158 -8.301 5.609 1.00 74.69 85 PHE A C 1
ATOM 685 O O . PHE A 1 85 ? -1.466 -7.821 6.701 1.00 74.69 85 PHE A O 1
ATOM 692 N N . PHE A 1 86 ? -1.862 -9.274 5.031 1.00 76.94 86 PHE A N 1
ATOM 693 C CA . PHE A 1 86 ? -3.108 -9.832 5.563 1.00 76.94 86 PHE A CA 1
ATOM 694 C C . PHE A 1 86 ? -2.908 -10.802 6.734 1.00 76.94 86 PHE A C 1
ATOM 696 O O . PHE A 1 86 ? -3.867 -11.111 7.440 1.00 76.94 86 PHE A O 1
ATOM 703 N N . ILE A 1 87 ? -1.678 -11.254 6.976 1.00 75.88 87 ILE A N 1
ATOM 704 C CA . ILE A 1 87 ? -1.303 -12.019 8.169 1.00 75.88 87 ILE A CA 1
ATOM 705 C C . ILE A 1 87 ? -0.732 -11.090 9.243 1.00 75.88 87 ILE A C 1
ATOM 707 O O . ILE A 1 87 ? -1.131 -11.154 10.404 1.00 75.88 87 ILE A O 1
ATOM 711 N N . TYR A 1 88 ? 0.169 -10.194 8.846 1.00 71.88 88 TYR A N 1
ATOM 712 C CA . TYR A 1 88 ? 0.925 -9.343 9.754 1.00 71.88 88 TYR A CA 1
ATOM 713 C C . TYR A 1 88 ? 0.061 -8.256 10.394 1.00 71.88 88 TYR A C 1
ATOM 715 O O . TYR A 1 88 ? 0.013 -8.173 11.617 1.00 71.88 88 TYR A O 1
ATOM 723 N N . LEU A 1 89 ? -0.682 -7.456 9.619 1.00 70.88 89 LEU A N 1
ATOM 724 C CA . LEU A 1 89 ? -1.459 -6.349 10.196 1.00 70.88 89 LEU A CA 1
ATOM 725 C C . LEU A 1 89 ? -2.530 -6.837 11.192 1.00 70.88 89 LEU A C 1
ATOM 727 O O . LEU A 1 89 ? -2.585 -6.296 12.297 1.00 70.88 89 LEU A O 1
ATOM 731 N N . PRO A 1 90 ? -3.333 -7.880 10.896 1.00 70.81 90 PRO A N 1
ATOM 732 C CA . PRO A 1 90 ? -4.311 -8.411 11.852 1.00 70.81 90 PRO A CA 1
ATOM 733 C C . PRO A 1 90 ? -3.737 -8.940 13.164 1.00 70.81 90 PRO A C 1
ATOM 735 O O . PRO A 1 90 ? -4.478 -9.060 14.133 1.00 70.81 90 PRO A O 1
ATOM 738 N N . SER A 1 91 ? -2.439 -9.245 13.211 1.00 64.81 91 SER A N 1
ATOM 739 C CA . SER A 1 91 ? -1.758 -9.726 14.419 1.00 64.81 91 SER A CA 1
ATOM 740 C C . SER A 1 91 ? -1.260 -8.611 15.353 1.00 64.81 91 SER A C 1
ATOM 742 O O . SER A 1 91 ? -0.755 -8.908 16.432 1.00 64.81 91 SER A O 1
ATOM 744 N N . MET A 1 92 ? -1.414 -7.340 14.953 1.00 65.25 92 MET A N 1
ATOM 745 C CA . MET A 1 92 ? -0.913 -6.153 15.663 1.00 65.25 92 MET A CA 1
ATOM 746 C C . MET A 1 92 ? -1.909 -5.275 16.455 1.00 65.25 92 MET A C 1
ATOM 748 O O . MET A 1 92 ? -1.446 -4.276 17.010 1.00 65.25 92 MET A O 1
ATOM 752 N N . PRO A 1 93 ? -3.230 -5.541 16.570 1.00 64.06 93 PRO A N 1
ATOM 753 C CA . PRO A 1 93 ? -4.139 -4.691 17.348 1.00 64.06 93 PRO A CA 1
ATOM 754 C C . PRO A 1 93 ? -3.640 -4.345 18.758 1.00 64.06 93 PRO A C 1
ATOM 756 O O . PRO A 1 93 ? -3.662 -3.171 19.135 1.00 64.06 93 PRO A O 1
ATOM 759 N N . GLY A 1 94 ? -3.136 -5.317 19.523 1.00 61.75 94 GLY A N 1
ATOM 760 C CA . GLY A 1 94 ? -2.583 -5.023 20.842 1.00 61.75 94 GLY A CA 1
ATOM 761 C C . GLY A 1 94 ? -1.187 -4.393 20.827 1.00 61.75 94 GLY A C 1
ATOM 762 O O . GLY A 1 94 ? -0.863 -3.641 21.744 1.00 61.75 94 GLY A O 1
ATOM 763 N N . GLU A 1 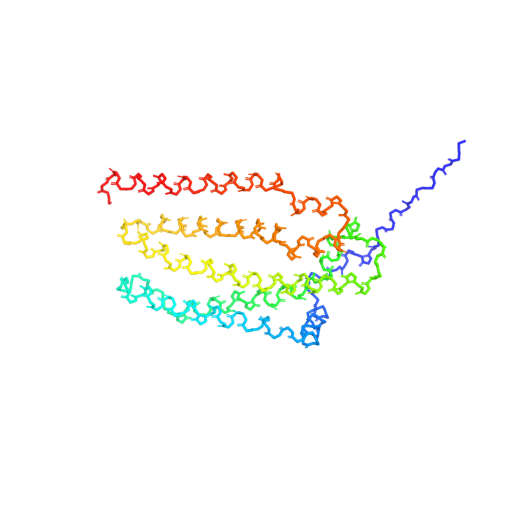95 ? -0.397 -4.559 19.758 1.00 67.44 95 GLU A N 1
ATOM 764 C CA . GLU A 1 95 ? 0.826 -3.766 19.569 1.00 67.44 95 GLU A CA 1
ATOM 765 C C . GLU A 1 95 ? 0.492 -2.285 19.351 1.00 67.44 95 GLU A C 1
ATOM 767 O O . GLU A 1 95 ? 1.167 -1.413 19.898 1.00 67.44 95 GLU A O 1
ATOM 772 N N . TYR A 1 96 ? -0.572 -1.978 18.607 1.00 66.56 96 TYR A N 1
ATOM 773 C CA . TYR A 1 96 ? -1.050 -0.604 18.470 1.00 66.56 96 TYR A CA 1
ATOM 774 C C . TYR A 1 96 ? -1.533 -0.044 19.807 1.00 66.56 96 TYR A C 1
ATOM 776 O O . TYR A 1 96 ? -1.165 1.074 20.163 1.00 66.56 96 TYR A O 1
ATOM 784 N N . GLN A 1 97 ? -2.290 -0.822 20.581 1.00 67.88 97 GLN A N 1
ATOM 785 C CA . GLN A 1 97 ? -2.745 -0.401 21.905 1.00 67.88 97 GLN A CA 1
ATOM 786 C C . GLN A 1 97 ? -1.571 -0.153 22.868 1.00 67.88 97 GLN A C 1
ATOM 788 O O . GLN A 1 97 ? -1.576 0.836 23.597 1.00 67.88 97 GLN A O 1
ATOM 793 N N . TYR A 1 98 ? -0.526 -0.984 22.811 1.00 69.31 98 TYR A N 1
ATOM 794 C CA . TYR A 1 98 ? 0.720 -0.784 23.552 1.00 69.31 98 TYR A CA 1
ATOM 795 C C . TYR A 1 98 ? 1.478 0.472 23.091 1.00 69.31 98 TYR A C 1
ATOM 797 O O . TYR A 1 98 ? 1.824 1.329 23.904 1.00 69.31 98 TYR A O 1
ATOM 805 N N . ARG A 1 99 ? 1.719 0.619 21.779 1.00 67.88 99 ARG A N 1
ATOM 806 C CA . ARG A 1 99 ? 2.479 1.744 21.197 1.00 67.88 99 ARG A CA 1
ATOM 807 C C . ARG A 1 99 ? 1.788 3.091 21.390 1.00 67.88 99 ARG A C 1
ATOM 809 O O . ARG A 1 99 ? 2.463 4.120 21.443 1.00 67.88 99 ARG A O 1
ATOM 816 N N . PHE A 1 100 ? 0.461 3.089 21.458 1.00 69.75 100 PHE A N 1
ATOM 817 C CA . PHE A 1 100 ? -0.353 4.285 21.644 1.00 69.75 100 PHE A CA 1
ATOM 818 C C . PHE A 1 100 ? -0.881 4.440 23.073 1.00 69.75 100 PHE A C 1
ATOM 820 O O . PHE A 1 100 ? -1.720 5.307 23.319 1.00 69.75 100 PHE A O 1
ATOM 827 N N . ASN A 1 101 ? -0.373 3.662 24.031 1.00 71.06 101 ASN A N 1
ATOM 828 C CA . ASN A 1 101 ? -0.733 3.841 25.431 1.00 71.06 101 ASN A CA 1
ATOM 829 C C . ASN A 1 101 ? -0.385 5.273 25.896 1.00 71.06 101 ASN A C 1
ATOM 831 O O . ASN A 1 101 ? 0.702 5.779 25.611 1.00 71.06 101 ASN A O 1
ATOM 835 N N . GLY A 1 102 ? -1.335 5.951 26.546 1.00 70.00 102 GLY A N 1
ATOM 836 C CA . GLY A 1 102 ? -1.237 7.370 26.922 1.00 70.00 102 GLY A CA 1
ATOM 837 C C . GLY A 1 102 ? -1.451 8.381 25.783 1.00 70.00 102 GLY A C 1
ATOM 838 O O . GLY A 1 102 ? -1.288 9.578 25.993 1.00 70.00 102 GLY A O 1
ATOM 839 N N . LYS A 1 103 ? -1.794 7.924 24.571 1.00 78.69 103 LYS A N 1
ATOM 840 C CA . LYS A 1 103 ? -2.143 8.771 23.409 1.00 78.69 103 LYS A CA 1
ATOM 841 C C . LYS A 1 103 ? -3.590 8.598 22.950 1.00 78.69 103 LYS A C 1
ATOM 843 O O . LYS A 1 103 ? -4.091 9.375 22.134 1.00 78.69 103 LYS A O 1
ATOM 848 N N . LEU A 1 104 ? -4.234 7.542 23.431 1.00 78.88 104 LEU A N 1
ATOM 849 C CA . LEU A 1 104 ? -5.635 7.242 23.185 1.00 78.88 104 LEU A CA 1
ATOM 850 C C . LEU A 1 104 ? -6.505 8.068 24.130 1.00 78.88 104 LEU A C 1
ATOM 852 O O . LEU A 1 104 ? -6.077 8.445 25.218 1.00 78.88 104 LEU A O 1
ATOM 856 N N . ARG A 1 105 ? -7.731 8.345 23.700 1.00 76.50 105 ARG A N 1
ATOM 857 C CA . ARG A 1 105 ? -8.725 9.021 24.530 1.00 76.50 105 ARG A CA 1
ATOM 858 C C . ARG A 1 105 ? -9.050 8.203 25.781 1.00 76.50 105 ARG A C 1
ATOM 860 O O . ARG A 1 105 ? -9.448 7.047 25.677 1.00 76.50 105 ARG A O 1
ATOM 867 N N . GLU A 1 106 ? -8.889 8.820 26.949 1.00 77.25 106 GLU A N 1
ATOM 868 C CA . GLU A 1 106 ? -9.127 8.184 28.253 1.00 77.25 106 GLU A CA 1
ATOM 869 C C . GLU A 1 106 ? -10.620 8.098 28.611 1.00 77.25 106 GLU A C 1
ATOM 871 O O . GLU A 1 106 ? -10.996 7.350 29.509 1.00 77.25 106 GLU A O 1
ATOM 876 N N . ASP A 1 107 ? -11.481 8.838 27.905 1.00 80.19 107 ASP A N 1
ATOM 877 C CA . ASP A 1 107 ? -12.927 8.880 28.145 1.00 80.19 107 ASP A CA 1
ATOM 878 C C . ASP A 1 107 ? -13.707 7.719 27.501 1.00 80.19 107 ASP A C 1
ATOM 880 O O . ASP A 1 107 ? -14.911 7.594 27.714 1.00 80.19 107 ASP A O 1
ATOM 884 N N . LEU A 1 108 ? -13.034 6.858 26.732 1.00 75.50 108 LEU A N 1
ATOM 885 C CA . LEU A 1 108 ? -13.647 5.730 26.030 1.00 75.50 108 LEU A CA 1
ATOM 886 C C . LEU A 1 108 ? -13.481 4.419 26.798 1.00 75.50 108 LEU A C 1
ATOM 888 O O . LEU A 1 108 ? -12.429 4.133 27.374 1.00 75.50 108 LEU A O 1
ATOM 892 N N . ALA A 1 109 ? -14.502 3.562 26.738 1.00 81.06 109 ALA A N 1
ATOM 893 C CA . ALA A 1 109 ? -14.409 2.236 27.335 1.00 81.06 109 ALA A CA 1
ATOM 894 C C . ALA A 1 109 ? -13.365 1.371 26.586 1.00 81.06 109 ALA A C 1
ATOM 896 O O . ALA A 1 109 ? -13.269 1.444 25.356 1.00 81.06 109 ALA A O 1
ATOM 897 N N . PRO A 1 110 ? -12.631 0.465 27.267 1.00 73.94 110 PRO A N 1
ATOM 898 C CA . PRO A 1 110 ? -11.609 -0.374 26.627 1.00 73.94 110 PRO A CA 1
ATOM 899 C C . PRO A 1 110 ? -12.116 -1.190 25.423 1.00 73.94 110 PRO A C 1
ATOM 901 O O . PRO A 1 110 ? -11.386 -1.401 24.453 1.00 73.94 110 PRO A O 1
ATOM 904 N N . GLY A 1 111 ? -13.381 -1.627 25.459 1.00 76.56 111 GLY A N 1
ATOM 905 C CA . GLY A 1 111 ? -14.023 -2.336 24.347 1.00 76.56 111 GLY A CA 1
ATOM 906 C C . GLY A 1 111 ? -14.273 -1.458 23.115 1.00 76.56 111 GLY A C 1
ATOM 907 O O . GLY A 1 111 ? -14.122 -1.930 21.989 1.00 76.56 111 GLY A O 1
ATOM 908 N N . GLU A 1 112 ? -14.589 -0.176 23.313 1.00 79.62 112 GLU A N 1
ATOM 909 C CA . GLU A 1 112 ? -14.820 0.787 22.229 1.00 79.62 112 GLU A CA 1
ATOM 910 C C . GLU A 1 112 ? -13.510 1.166 21.538 1.00 79.62 112 GLU A C 1
ATOM 912 O O . GLU A 1 112 ? -13.441 1.186 20.309 1.00 79.62 112 GLU A O 1
ATOM 917 N N . ILE A 1 113 ? -12.443 1.367 22.318 1.00 78.12 113 ILE A N 1
ATOM 918 C CA . ILE A 1 113 ? -11.090 1.608 21.800 1.00 78.12 113 ILE A CA 1
ATOM 919 C C . ILE A 1 113 ? -10.641 0.433 20.926 1.00 78.12 113 ILE A C 1
ATOM 921 O O . ILE A 1 113 ? -10.180 0.634 19.802 1.00 78.12 113 ILE A O 1
ATOM 925 N N . ARG A 1 114 ? -10.818 -0.807 21.403 1.00 77.44 114 ARG A N 1
ATOM 926 C CA . ARG A 1 114 ? -10.450 -2.003 20.631 1.00 77.44 114 ARG A CA 1
ATOM 927 C C . ARG A 1 114 ? -11.220 -2.080 19.311 1.00 77.44 114 ARG A C 1
ATOM 929 O O . ARG A 1 114 ? -10.633 -2.427 18.288 1.00 77.44 114 ARG A O 1
ATOM 936 N N . GLN A 1 115 ? -12.503 -1.723 19.310 1.00 81.38 115 GLN A N 1
ATOM 937 C CA . GLN A 1 115 ? -13.312 -1.706 18.093 1.00 81.38 115 GLN A CA 1
ATOM 938 C C . GLN A 1 115 ? -12.853 -0.619 17.105 1.00 81.38 115 GLN A C 1
ATOM 940 O O . GLN A 1 115 ? -12.703 -0.912 15.919 1.00 81.38 115 GLN A O 1
ATOM 945 N N . LEU A 1 116 ? -12.561 0.595 17.582 1.00 80.62 116 LEU A N 1
ATOM 946 C CA . LEU A 1 116 ? -12.021 1.685 16.757 1.00 80.62 116 LEU A CA 1
ATOM 947 C C . LEU A 1 116 ? -10.669 1.317 16.129 1.00 80.62 116 LEU A C 1
ATOM 949 O O . LEU A 1 116 ? -10.432 1.599 14.953 1.00 80.62 116 LEU A O 1
ATOM 953 N N . LEU A 1 117 ? -9.802 0.631 16.879 1.00 78.44 117 LEU A N 1
ATOM 954 C CA . LEU A 1 117 ? -8.527 0.126 16.366 1.00 78.44 117 LEU A CA 1
ATOM 955 C C . LEU A 1 117 ? -8.731 -0.954 15.294 1.00 78.44 117 LEU A C 1
ATOM 957 O O . LEU A 1 117 ? -8.070 -0.907 14.258 1.00 78.44 117 LEU A O 1
ATOM 961 N N . MET A 1 118 ? -9.669 -1.888 15.487 1.00 81.81 118 MET A N 1
ATOM 962 C CA . MET A 1 118 ? -10.014 -2.885 14.463 1.00 81.81 118 MET A CA 1
ATOM 963 C C . MET A 1 118 ? -10.596 -2.240 13.197 1.00 81.81 118 MET A C 1
ATOM 965 O O . MET A 1 118 ? -10.291 -2.677 12.084 1.00 81.81 118 MET A O 1
ATOM 969 N N . ASP A 1 119 ? -11.393 -1.180 13.344 1.00 82.69 119 ASP A N 1
ATOM 970 C CA . ASP A 1 119 ? -11.931 -0.405 12.225 1.00 82.69 119 ASP A CA 1
ATOM 971 C C . ASP A 1 119 ? -10.842 0.287 11.413 1.00 82.69 119 ASP A C 1
ATOM 973 O O . ASP A 1 119 ? -10.837 0.193 10.177 1.00 82.69 119 ASP A O 1
ATOM 977 N N . LEU A 1 120 ? -9.911 0.931 12.114 1.00 77.75 120 LEU A N 1
ATOM 978 C CA . LEU A 1 120 ? -8.760 1.604 11.532 1.00 77.75 120 LEU A CA 1
ATOM 979 C C . LEU A 1 120 ? -7.831 0.603 10.837 1.00 77.75 120 LEU A C 1
ATOM 981 O O . LEU A 1 120 ? -7.383 0.858 9.718 1.00 77.75 120 LEU A O 1
ATOM 985 N N . LEU A 1 121 ? -7.606 -0.566 11.439 1.00 80.19 121 LEU A N 1
ATOM 986 C CA . LEU A 1 121 ? -6.772 -1.619 10.867 1.00 80.19 121 LEU A CA 1
ATOM 987 C C . LEU A 1 121 ? -7.373 -2.202 9.583 1.00 80.19 121 LEU A C 1
ATOM 989 O O . LEU A 1 121 ? -6.684 -2.335 8.573 1.00 80.19 121 LEU A O 1
ATOM 993 N N . ALA A 1 122 ? -8.674 -2.490 9.586 1.00 80.31 122 ALA A N 1
ATOM 994 C CA . ALA A 1 122 ? -9.361 -2.986 8.401 1.00 80.31 122 ALA A CA 1
ATOM 995 C C . ALA A 1 122 ? -9.352 -1.955 7.258 1.00 80.31 122 ALA A C 1
ATOM 997 O O . ALA A 1 122 ? -9.080 -2.316 6.115 1.00 80.31 122 ALA A O 1
ATOM 998 N N . LYS A 1 123 ? -9.567 -0.662 7.536 1.00 79.00 123 LYS A N 1
ATOM 999 C CA . LYS A 1 123 ? -9.442 0.355 6.479 1.00 79.00 123 LYS A CA 1
ATOM 1000 C C . LYS A 1 123 ? -8.003 0.492 5.979 1.00 79.00 123 LYS A C 1
ATOM 1002 O O . LYS A 1 123 ? -7.784 0.651 4.780 1.00 79.00 123 LYS A O 1
ATOM 1007 N N . SER A 1 124 ? -7.034 0.390 6.884 1.00 77.75 124 SER A N 1
ATOM 1008 C CA . SER A 1 124 ? -5.613 0.424 6.537 1.00 77.75 124 SER A CA 1
ATOM 1009 C C . SER A 1 124 ? -5.231 -0.742 5.624 1.00 77.75 124 SER A C 1
ATOM 1011 O O . SER A 1 124 ? -4.460 -0.537 4.697 1.00 77.75 124 SER A O 1
ATOM 1013 N N . LEU A 1 125 ? -5.812 -1.933 5.809 1.00 79.31 125 LEU A N 1
ATOM 1014 C CA . LEU A 1 125 ? -5.634 -3.080 4.907 1.00 79.31 125 LEU A CA 1
ATOM 1015 C C . LEU A 1 125 ? -6.205 -2.832 3.503 1.00 79.31 125 LEU A C 1
ATOM 1017 O O . LEU A 1 125 ? -5.551 -3.148 2.507 1.00 79.31 125 LEU A O 1
ATOM 1021 N N . GLU A 1 126 ? -7.393 -2.229 3.401 1.00 79.38 126 GLU A N 1
ATOM 1022 C CA . GLU A 1 126 ? -7.964 -1.832 2.104 1.00 79.38 126 GLU A CA 1
ATOM 1023 C C . GLU A 1 126 ? -7.057 -0.818 1.392 1.00 79.38 126 GLU A C 1
ATOM 1025 O O . GLU A 1 126 ? -6.745 -0.972 0.212 1.00 79.38 126 GLU A O 1
ATOM 1030 N N . GLN A 1 127 ? -6.586 0.202 2.115 1.00 76.94 127 GLN A N 1
ATOM 1031 C CA . GLN A 1 127 ? -5.698 1.225 1.562 1.00 76.94 127 GLN A CA 1
ATOM 1032 C C . GLN A 1 127 ? -4.332 0.655 1.185 1.00 76.94 127 GLN A C 1
ATOM 1034 O O . GLN A 1 127 ? -3.864 0.915 0.082 1.00 76.94 127 GLN A O 1
ATOM 1039 N N . ALA A 1 128 ? -3.722 -0.164 2.044 1.00 78.06 128 ALA A N 1
ATOM 1040 C CA . ALA A 1 128 ? -2.468 -0.853 1.754 1.00 78.06 128 ALA A CA 1
ATOM 1041 C C . ALA A 1 128 ? -2.583 -1.686 0.476 1.00 78.06 128 ALA A C 1
ATOM 1043 O O . ALA A 1 128 ? -1.658 -1.692 -0.331 1.00 78.06 128 ALA A O 1
ATOM 1044 N N . SER A 1 129 ? -3.742 -2.311 0.246 1.00 76.31 129 SER A N 1
ATOM 1045 C CA . SER A 1 129 ? -3.983 -3.078 -0.972 1.00 76.31 129 SER A CA 1
ATOM 1046 C C . SER A 1 129 ? -3.976 -2.206 -2.225 1.00 76.31 129 SER A C 1
ATOM 1048 O O . SER A 1 129 ? -3.324 -2.546 -3.211 1.00 76.31 129 SER A O 1
ATOM 1050 N N . VAL A 1 130 ? -4.638 -1.049 -2.182 1.00 77.75 130 VAL A N 1
ATOM 1051 C CA . VAL A 1 130 ? -4.629 -0.081 -3.290 1.00 77.75 130 VAL A CA 1
ATOM 1052 C C . VAL A 1 130 ? -3.219 0.461 -3.529 1.00 77.75 130 VAL A C 1
ATOM 1054 O O . VAL A 1 130 ? -2.755 0.473 -4.665 1.00 77.75 130 VAL A O 1
ATOM 1057 N N . ILE A 1 131 ? -2.518 0.856 -2.466 1.00 80.31 131 ILE A N 1
ATOM 1058 C CA . ILE A 1 131 ? -1.159 1.411 -2.536 1.00 80.31 131 ILE A CA 1
ATOM 1059 C C . ILE A 1 131 ? -0.197 0.396 -3.145 1.00 80.31 131 ILE A C 1
ATOM 1061 O O . ILE A 1 131 ? 0.543 0.732 -4.065 1.00 80.31 131 ILE A O 1
ATOM 1065 N N . LEU A 1 132 ? -0.239 -0.853 -2.673 1.00 78.19 132 LEU A N 1
ATOM 1066 C CA . LEU A 1 132 ? 0.588 -1.938 -3.190 1.00 78.19 132 LEU A CA 1
ATOM 1067 C C . LEU A 1 132 ? 0.290 -2.210 -4.670 1.00 78.19 132 LEU A C 1
ATOM 1069 O O . LEU A 1 132 ? 1.204 -2.453 -5.447 1.00 78.19 132 LEU A O 1
ATOM 1073 N N . THR A 1 133 ? -0.971 -2.113 -5.082 1.00 78.19 133 THR A N 1
ATOM 1074 C CA . THR A 1 133 ? -1.368 -2.311 -6.484 1.00 78.19 133 THR A CA 1
ATOM 1075 C C . THR A 1 133 ? -0.852 -1.200 -7.383 1.00 78.19 133 THR A C 1
ATOM 1077 O O . THR A 1 133 ? -0.292 -1.482 -8.436 1.00 78.19 133 THR A O 1
ATOM 1080 N N . VAL A 1 134 ? -0.993 0.060 -6.959 1.00 79.56 134 VAL A N 1
ATOM 1081 C CA . VAL A 1 134 ? -0.456 1.221 -7.686 1.00 79.56 134 VAL A CA 1
ATOM 1082 C C . VAL A 1 134 ? 1.067 1.146 -7.762 1.00 79.56 134 VAL A C 1
ATOM 1084 O O . VAL A 1 134 ? 1.637 1.386 -8.822 1.00 79.56 134 VAL A O 1
ATOM 1087 N N . LEU A 1 135 ? 1.717 0.759 -6.662 1.00 80.69 135 LEU A N 1
ATOM 1088 C CA . LEU A 1 135 ? 3.156 0.535 -6.591 1.00 80.69 135 LEU A CA 1
ATOM 1089 C C . LEU A 1 135 ? 3.603 -0.516 -7.613 1.00 80.69 135 LEU A C 1
ATOM 1091 O O . LEU A 1 135 ? 4.472 -0.244 -8.434 1.00 80.69 135 LEU A O 1
ATOM 1095 N N . LEU A 1 136 ? 2.986 -1.698 -7.591 1.00 77.31 136 LEU A N 1
ATOM 1096 C CA . LEU A 1 136 ? 3.323 -2.791 -8.500 1.00 77.31 136 LEU A CA 1
ATOM 1097 C C . LEU A 1 136 ? 3.025 -2.431 -9.960 1.00 77.31 136 LEU A C 1
ATOM 1099 O O . LEU A 1 136 ? 3.840 -2.729 -10.829 1.00 77.31 136 LEU A O 1
ATOM 1103 N N . ALA A 1 137 ? 1.910 -1.746 -10.234 1.00 78.00 137 ALA A N 1
ATOM 1104 C CA . ALA A 1 137 ? 1.584 -1.267 -11.573 1.00 78.00 137 ALA A CA 1
ATOM 1105 C C . ALA A 1 137 ? 2.645 -0.281 -12.081 1.00 78.00 137 ALA A C 1
ATOM 1107 O O . ALA A 1 137 ? 3.159 -0.462 -13.180 1.00 78.00 137 ALA A O 1
ATOM 1108 N N . ALA A 1 138 ? 3.044 0.695 -11.259 1.00 77.25 138 ALA A N 1
ATOM 1109 C CA . ALA A 1 138 ? 4.102 1.638 -11.608 1.00 77.25 138 ALA A CA 1
ATOM 1110 C C . ALA A 1 138 ? 5.440 0.930 -11.867 1.00 77.25 138 ALA A C 1
ATOM 1112 O O . ALA A 1 138 ? 6.103 1.235 -12.855 1.00 77.25 138 ALA A O 1
ATOM 1113 N N . CYS A 1 139 ? 5.816 -0.058 -11.048 1.00 76.12 139 CYS A N 1
ATOM 1114 C CA . CYS A 1 139 ? 7.016 -0.866 -11.284 1.00 76.12 139 CYS A CA 1
ATOM 1115 C C . CYS A 1 139 ? 6.971 -1.582 -12.647 1.00 76.12 139 CYS A C 1
ATOM 1117 O O . CYS A 1 139 ? 7.963 -1.575 -13.378 1.00 76.12 139 CYS A O 1
ATOM 1119 N N . VAL A 1 140 ? 5.815 -2.155 -13.004 1.00 75.94 140 VAL A N 1
ATOM 1120 C CA . VAL A 1 140 ? 5.585 -2.835 -14.290 1.00 75.94 140 VAL A CA 1
ATOM 1121 C C . VAL A 1 140 ? 5.645 -1.865 -15.476 1.00 75.94 140 VAL A C 1
ATOM 1123 O O . VAL A 1 140 ? 6.058 -2.280 -16.551 1.00 75.94 140 VAL A O 1
ATOM 1126 N N . THR A 1 141 ? 5.298 -0.585 -15.310 1.00 76.69 141 THR A N 1
ATOM 1127 C CA . THR A 1 141 ? 5.394 0.433 -16.378 1.00 76.69 141 THR A CA 1
ATOM 1128 C C . THR A 1 141 ? 6.790 1.039 -16.507 1.00 76.69 141 THR A C 1
ATOM 1130 O O . THR A 1 141 ? 7.286 1.248 -17.614 1.00 76.69 141 THR A O 1
ATOM 1133 N N . ILE A 1 142 ? 7.424 1.360 -15.378 1.00 77.44 142 ILE A N 1
ATOM 1134 C CA . ILE A 1 142 ? 8.648 2.170 -15.335 1.00 77.44 142 ILE A CA 1
ATOM 1135 C C . ILE A 1 142 ? 9.847 1.376 -15.814 1.00 77.44 142 ILE A C 1
ATOM 1137 O O . ILE A 1 142 ? 10.678 1.920 -16.534 1.00 77.44 142 ILE A O 1
ATOM 1141 N N . TYR A 1 143 ? 9.931 0.093 -15.462 1.00 77.38 143 TYR A N 1
ATOM 1142 C CA . TYR A 1 143 ? 11.057 -0.725 -15.891 1.00 77.38 143 TYR A CA 1
ATOM 1143 C C . TYR A 1 143 ? 11.104 -0.891 -17.427 1.00 77.38 143 TYR A C 1
ATOM 1145 O O . TYR A 1 143 ? 12.145 -0.594 -18.016 1.00 77.38 143 TYR A O 1
ATOM 1153 N N . PRO A 1 144 ? 10.006 -1.247 -18.127 1.00 71.88 144 PRO A N 1
ATOM 1154 C CA . PRO A 1 144 ? 9.992 -1.284 -19.590 1.00 71.88 144 PRO A CA 1
ATOM 1155 C C . PRO A 1 144 ? 10.175 0.084 -20.232 1.00 71.88 144 PRO A C 1
ATOM 1157 O O . PRO A 1 144 ? 10.853 0.174 -21.247 1.00 71.88 144 PRO A O 1
ATOM 1160 N N . ALA A 1 145 ? 9.618 1.150 -19.649 1.00 71.06 145 ALA A N 1
ATOM 1161 C CA . ALA A 1 145 ? 9.842 2.506 -20.146 1.00 71.06 145 ALA A CA 1
ATOM 1162 C C . ALA A 1 145 ? 11.330 2.891 -20.064 1.00 71.06 145 ALA A C 1
ATOM 1164 O O . ALA A 1 145 ? 11.889 3.392 -21.036 1.00 71.06 145 ALA A O 1
ATOM 1165 N N . ALA A 1 146 ? 11.997 2.582 -18.948 1.00 76.12 146 ALA A N 1
ATOM 1166 C CA . ALA A 1 146 ? 13.433 2.787 -18.782 1.00 76.12 146 ALA A CA 1
ATOM 1167 C C . ALA A 1 146 ? 14.248 1.961 -19.792 1.00 76.12 146 ALA A C 1
ATOM 1169 O O . ALA A 1 146 ? 15.213 2.464 -20.364 1.00 76.12 146 ALA A O 1
ATOM 1170 N N . LYS A 1 147 ? 13.829 0.721 -20.070 1.00 75.31 147 LYS A N 1
ATOM 1171 C CA . LYS A 1 147 ? 14.433 -0.122 -21.112 1.00 75.31 147 LYS A CA 1
ATOM 1172 C C . LYS A 1 147 ? 14.199 0.405 -22.528 1.00 75.31 147 LYS A C 1
ATOM 1174 O O . LYS A 1 147 ? 15.118 0.356 -23.338 1.00 75.31 147 LYS A O 1
ATOM 1179 N N . GLY A 1 148 ? 13.016 0.945 -22.820 1.00 71.06 148 GLY A N 1
ATOM 1180 C CA . GLY A 1 148 ? 12.717 1.620 -24.087 1.00 71.06 148 GLY A CA 1
ATOM 1181 C C . GLY A 1 148 ? 13.568 2.874 -24.309 1.00 71.06 148 GLY A C 1
ATOM 1182 O O . GLY A 1 148 ? 13.865 3.216 -25.447 1.00 71.06 148 GLY A O 1
ATOM 1183 N N . LEU A 1 149 ? 14.022 3.506 -23.223 1.00 73.56 149 LEU A N 1
ATOM 1184 C CA . LEU A 1 149 ? 15.003 4.596 -23.224 1.00 73.56 149 LEU A CA 1
ATOM 1185 C C . LEU A 1 149 ? 16.463 4.107 -23.208 1.00 73.56 149 LEU A C 1
ATOM 1187 O O . LEU A 1 149 ? 17.359 4.904 -22.963 1.00 73.56 149 LEU A O 1
ATOM 1191 N N . MET A 1 150 ? 16.706 2.808 -23.418 1.00 77.50 150 MET A N 1
ATOM 1192 C CA . MET A 1 150 ? 18.036 2.181 -23.408 1.00 77.50 150 MET A CA 1
ATOM 1193 C C . MET A 1 150 ? 18.845 2.419 -22.121 1.00 77.50 150 MET A C 1
ATOM 1195 O O . MET A 1 150 ? 20.071 2.309 -22.111 1.00 77.50 150 MET A O 1
ATOM 1199 N N . LEU A 1 151 ? 18.173 2.686 -20.995 1.00 73.38 151 LEU A N 1
ATOM 1200 C CA . LEU A 1 151 ? 18.865 2.910 -19.732 1.00 73.38 151 LEU A CA 1
ATOM 1201 C C . LEU A 1 151 ? 19.551 1.621 -19.238 1.00 73.38 151 LEU A C 1
ATOM 1203 O O . LEU A 1 151 ? 18.953 0.536 -19.288 1.00 73.38 151 LEU A O 1
ATOM 1207 N N . PRO A 1 152 ? 20.775 1.724 -18.679 1.00 80.00 152 PRO A N 1
ATOM 1208 C CA . PRO A 1 152 ? 21.408 0.616 -17.976 1.00 80.00 152 PRO A CA 1
ATOM 1209 C C . PRO A 1 152 ? 20.516 0.085 -16.849 1.00 80.00 152 PRO A C 1
ATOM 1211 O O . PRO A 1 152 ? 19.851 0.862 -16.159 1.00 80.00 152 PRO A O 1
ATOM 1214 N N . ASP A 1 153 ? 20.557 -1.229 -16.607 1.00 76.44 153 ASP A N 1
ATOM 1215 C CA . ASP A 1 153 ? 19.706 -1.895 -15.607 1.00 76.44 153 ASP A CA 1
ATOM 1216 C C . ASP A 1 153 ? 19.771 -1.242 -14.231 1.00 76.44 153 ASP A C 1
ATOM 1218 O O . ASP A 1 153 ? 18.745 -1.057 -13.582 1.00 76.44 153 ASP A O 1
ATOM 1222 N N . PHE A 1 154 ? 20.967 -0.835 -13.811 1.00 78.94 154 PHE A N 1
ATOM 1223 C CA . PHE A 1 154 ? 21.162 -0.127 -12.553 1.00 78.94 154 PHE A CA 1
ATOM 1224 C C . PHE A 1 154 ? 20.253 1.110 -12.437 1.00 78.94 154 PHE A C 1
ATOM 1226 O O . PHE A 1 154 ? 19.554 1.265 -11.439 1.00 78.94 154 PHE A O 1
ATOM 1233 N N . TRP A 1 155 ? 20.201 1.955 -13.470 1.00 76.25 155 TRP A N 1
ATOM 1234 C CA . TRP A 1 155 ? 19.390 3.175 -13.465 1.00 76.25 155 TRP A CA 1
ATOM 1235 C C . TRP A 1 155 ? 17.894 2.886 -13.583 1.00 76.25 155 TRP A C 1
ATOM 1237 O O . TRP A 1 155 ? 17.099 3.546 -12.915 1.00 76.25 155 TRP A O 1
ATOM 1247 N N . ALA A 1 156 ? 17.506 1.866 -14.354 1.00 76.31 156 ALA A N 1
ATOM 1248 C CA . ALA A 1 156 ? 16.120 1.406 -14.412 1.00 76.31 156 ALA A CA 1
ATOM 1249 C C . ALA A 1 156 ? 15.621 0.953 -13.026 1.00 76.31 156 ALA A C 1
ATOM 1251 O O . ALA A 1 156 ? 14.539 1.351 -12.596 1.00 76.31 156 ALA A O 1
ATOM 1252 N N . TRP A 1 157 ? 16.433 0.196 -12.280 1.00 75.25 157 TRP A N 1
ATOM 1253 C CA . TRP A 1 157 ? 16.105 -0.216 -10.912 1.00 75.25 157 TRP A CA 1
ATOM 1254 C C . TRP A 1 157 ? 16.084 0.950 -9.921 1.00 75.25 157 TRP A C 1
ATOM 1256 O O . TRP A 1 157 ? 15.215 0.981 -9.050 1.00 75.25 157 TRP A O 1
ATOM 1266 N N . VAL A 1 158 ? 16.986 1.927 -10.060 1.00 78.00 158 VAL A N 1
ATOM 1267 C CA . VAL A 1 158 ? 16.964 3.156 -9.248 1.00 78.00 158 VAL A CA 1
ATOM 1268 C C . VAL A 1 158 ? 15.671 3.943 -9.474 1.00 78.00 158 VAL A C 1
ATOM 1270 O O . VAL A 1 158 ? 15.069 4.389 -8.501 1.00 78.00 158 VAL A O 1
ATOM 1273 N N . LEU A 1 159 ? 15.199 4.065 -10.720 1.00 75.31 159 LEU A N 1
ATOM 1274 C CA . LEU A 1 159 ? 13.924 4.722 -11.030 1.00 75.31 159 LEU A CA 1
ATOM 1275 C C . LEU A 1 159 ? 12.733 3.954 -10.446 1.00 75.31 159 LEU A C 1
ATOM 1277 O O . LEU A 1 159 ? 11.890 4.555 -9.788 1.00 75.31 159 LEU A O 1
ATOM 1281 N N . VAL A 1 160 ? 12.698 2.627 -10.602 1.00 79.81 160 VAL A N 1
ATOM 1282 C CA . VAL A 1 160 ? 11.659 1.774 -9.997 1.00 79.81 160 VAL A CA 1
ATOM 1283 C C . VAL A 1 160 ? 11.639 1.927 -8.471 1.00 79.81 160 VAL A C 1
ATOM 1285 O O . VAL A 1 160 ? 10.579 2.136 -7.881 1.00 79.81 160 VAL A O 1
ATOM 1288 N N . GLY A 1 161 ? 12.805 1.876 -7.822 1.00 76.88 161 GLY A N 1
ATOM 1289 C CA . GLY A 1 161 ? 12.932 2.048 -6.375 1.00 76.88 161 GLY A CA 1
ATOM 1290 C C . GLY A 1 161 ? 12.529 3.448 -5.905 1.00 76.88 161 GLY A C 1
ATOM 1291 O O . GLY A 1 161 ? 11.776 3.579 -4.940 1.00 76.88 161 GLY A O 1
ATOM 1292 N N . GLY A 1 162 ? 12.975 4.491 -6.610 1.00 76.44 162 GLY A N 1
ATOM 1293 C CA . GLY A 1 162 ? 12.639 5.886 -6.322 1.00 76.44 162 GLY A CA 1
ATOM 1294 C C . GLY A 1 162 ? 11.144 6.159 -6.454 1.00 76.44 162 GLY A C 1
ATOM 1295 O O . GLY A 1 162 ? 10.528 6.683 -5.526 1.00 76.44 162 GLY A O 1
ATOM 1296 N N . THR A 1 163 ? 10.522 5.712 -7.546 1.00 77.69 163 THR A N 1
ATOM 1297 C CA . THR A 1 163 ? 9.069 5.819 -7.709 1.00 77.69 163 THR A CA 1
ATOM 1298 C C . THR A 1 163 ? 8.323 5.004 -6.663 1.00 77.69 163 THR A C 1
ATOM 1300 O O . THR A 1 163 ? 7.290 5.451 -6.166 1.00 77.69 163 THR A O 1
ATOM 1303 N N . GLY A 1 164 ? 8.860 3.853 -6.256 1.00 77.06 164 GLY A N 1
ATOM 1304 C CA . GLY A 1 164 ? 8.245 3.069 -5.200 1.00 77.06 164 GLY A CA 1
ATOM 1305 C C . GLY A 1 164 ? 8.236 3.767 -3.841 1.00 77.06 164 GLY A C 1
ATOM 1306 O O . GLY A 1 164 ? 7.205 3.802 -3.163 1.00 77.06 164 GLY A O 1
ATOM 1307 N N . ILE A 1 165 ? 9.352 4.404 -3.480 1.00 77.38 165 ILE A N 1
ATOM 1308 C CA . ILE A 1 165 ? 9.438 5.272 -2.301 1.00 77.38 165 ILE A CA 1
ATOM 1309 C C . ILE A 1 165 ? 8.448 6.433 -2.436 1.00 77.38 165 ILE A C 1
ATOM 1311 O O . ILE A 1 165 ? 7.709 6.711 -1.493 1.00 77.38 165 ILE A O 1
ATOM 1315 N N . ASN A 1 166 ? 8.360 7.067 -3.606 1.00 76.62 166 ASN A N 1
ATOM 1316 C CA . ASN A 1 166 ? 7.473 8.210 -3.803 1.00 76.62 166 ASN A CA 1
ATOM 1317 C C . ASN A 1 166 ? 5.994 7.834 -3.667 1.00 76.62 166 ASN A C 1
ATOM 1319 O O . ASN A 1 166 ? 5.253 8.505 -2.951 1.00 76.62 166 ASN A O 1
ATOM 1323 N N . ILE A 1 167 ? 5.570 6.718 -4.262 1.00 78.81 167 ILE A N 1
ATOM 1324 C CA . ILE A 1 167 ? 4.204 6.202 -4.113 1.00 78.81 167 ILE A CA 1
ATOM 1325 C C . ILE A 1 167 ? 3.909 5.896 -2.646 1.00 78.81 167 ILE A C 1
ATOM 1327 O O . ILE A 1 167 ? 2.852 6.286 -2.153 1.00 78.81 167 ILE A O 1
ATOM 1331 N N . TYR A 1 168 ? 4.834 5.262 -1.921 1.00 75.25 168 TYR A N 1
ATOM 1332 C CA . TYR A 1 168 ? 4.662 4.989 -0.493 1.00 75.25 168 TYR A CA 1
ATOM 1333 C C . TYR A 1 168 ? 4.499 6.277 0.330 1.00 75.25 168 TYR A C 1
ATOM 1335 O O . TYR A 1 168 ? 3.539 6.410 1.093 1.00 75.25 168 TYR A O 1
ATOM 1343 N N . LEU A 1 169 ? 5.391 7.253 0.148 1.00 75.69 169 LEU A N 1
ATOM 1344 C CA . LEU A 1 169 ? 5.366 8.520 0.882 1.00 75.69 169 LEU A CA 1
ATOM 1345 C C . LEU A 1 169 ? 4.113 9.348 0.564 1.00 75.69 169 LEU A C 1
ATOM 1347 O O . LEU A 1 169 ? 3.458 9.852 1.477 1.00 75.69 169 LEU A O 1
ATOM 1351 N N . LEU A 1 170 ? 3.741 9.453 -0.712 1.00 77.12 170 LEU A N 1
ATOM 1352 C CA . LEU A 1 170 ? 2.528 10.146 -1.149 1.00 77.12 170 LEU A CA 1
ATOM 1353 C C . LEU A 1 170 ? 1.275 9.466 -0.585 1.00 77.12 170 LEU A C 1
ATOM 1355 O O . LEU A 1 170 ? 0.350 10.130 -0.116 1.00 77.12 170 LEU A O 1
ATOM 1359 N N . SER A 1 171 ? 1.275 8.136 -0.560 1.00 76.69 171 SER A N 1
ATOM 1360 C CA . SER A 1 171 ? 0.183 7.358 0.008 1.00 76.69 171 SER A CA 1
ATOM 1361 C C . SER A 1 171 ? 0.032 7.587 1.506 1.00 76.69 171 SER A C 1
ATOM 1363 O O . SER A 1 171 ? -1.094 7.751 1.963 1.00 76.69 171 SER A O 1
ATOM 1365 N N . LEU A 1 172 ? 1.128 7.684 2.269 1.00 73.19 172 LEU A N 1
ATOM 1366 C CA . LEU A 1 172 ? 1.065 8.060 3.686 1.00 73.19 172 LEU A CA 1
ATOM 1367 C C . LEU A 1 172 ? 0.391 9.425 3.879 1.00 73.19 172 LEU A C 1
ATOM 1369 O O . LEU A 1 172 ? -0.473 9.557 4.740 1.00 73.19 172 LEU A O 1
ATOM 1373 N N . VAL A 1 173 ? 0.727 10.421 3.054 1.00 75.25 173 VAL A N 1
ATOM 1374 C CA . VAL A 1 173 ? 0.105 11.755 3.118 1.00 75.25 173 VAL A CA 1
ATOM 1375 C C . VAL A 1 173 ? -1.394 11.676 2.817 1.00 75.25 173 VAL A C 1
ATOM 1377 O O . VAL A 1 173 ? -2.207 12.182 3.589 1.00 75.25 173 VAL A O 1
ATOM 1380 N N . ILE A 1 174 ? -1.779 11.011 1.724 1.00 74.12 174 ILE A N 1
ATOM 1381 C CA . ILE A 1 174 ? -3.186 10.876 1.313 1.00 74.12 174 ILE A CA 1
ATOM 1382 C C . ILE A 1 174 ? -3.994 10.119 2.370 1.00 74.12 174 ILE A C 1
ATOM 1384 O O . ILE A 1 174 ? -5.101 10.527 2.725 1.00 74.12 174 ILE A O 1
ATOM 1388 N N . VAL A 1 175 ? -3.436 9.030 2.897 1.00 74.94 175 VAL A N 1
ATOM 1389 C CA . VAL A 1 175 ? -4.067 8.206 3.927 1.00 74.94 175 VAL A CA 1
ATOM 1390 C C . VAL A 1 175 ? -4.244 9.000 5.216 1.00 74.94 175 VAL A C 1
ATOM 1392 O O . VAL A 1 175 ? -5.333 8.985 5.784 1.00 74.94 175 VAL A O 1
ATOM 1395 N N . SER A 1 176 ? -3.225 9.721 5.678 1.00 68.19 176 SER A N 1
ATOM 1396 C CA . SER A 1 176 ? -3.303 10.489 6.924 1.00 68.19 176 SER A CA 1
ATOM 1397 C C . SER A 1 176 ? -4.203 11.727 6.829 1.00 68.19 176 SER A C 1
ATOM 1399 O O . SER A 1 176 ? -4.891 12.067 7.792 1.00 68.19 176 SER A O 1
ATOM 1401 N N . LEU A 1 177 ? -4.252 12.390 5.670 1.00 75.06 177 LEU A N 1
ATOM 1402 C CA . LEU A 1 177 ? -5.091 13.576 5.454 1.00 75.06 177 LEU A CA 1
ATOM 1403 C C . LEU A 1 177 ? -6.510 13.247 4.969 1.00 75.06 177 LEU A C 1
ATOM 1405 O O . LEU A 1 177 ? -7.375 14.127 4.948 1.00 75.06 177 LEU A O 1
ATOM 1409 N N . GLY A 1 178 ? -6.771 11.994 4.596 1.00 73.81 178 GLY A N 1
ATOM 1410 C CA . GLY A 1 178 ? -8.065 11.543 4.101 1.00 73.81 178 GLY A CA 1
ATOM 1411 C C . GLY A 1 178 ? -9.191 11.733 5.121 1.00 73.81 178 GLY A C 1
ATOM 1412 O O . GLY A 1 178 ? -9.027 11.474 6.313 1.00 73.81 178 GLY A O 1
ATOM 1413 N N . LYS A 1 179 ? -10.376 12.138 4.638 1.00 71.12 179 LYS A N 1
ATOM 1414 C CA . LYS A 1 179 ? -11.564 12.439 5.464 1.00 71.12 179 LYS A CA 1
ATOM 1415 C C . LYS A 1 179 ? -11.906 11.320 6.458 1.00 71.12 179 LYS A C 1
ATOM 1417 O O . LYS A 1 179 ? -12.157 11.603 7.623 1.00 71.12 179 LYS A O 1
ATOM 1422 N N . PHE A 1 180 ? -11.868 10.065 6.005 1.00 67.75 180 PHE A N 1
ATOM 1423 C CA . PHE A 1 180 ? -12.163 8.898 6.843 1.00 67.75 180 PHE A CA 1
ATOM 1424 C C . PHE A 1 180 ? -11.174 8.749 8.006 1.00 67.75 180 PHE A C 1
ATOM 1426 O O . PHE A 1 180 ? -11.587 8.559 9.149 1.00 67.75 180 PHE A O 1
ATOM 1433 N N . ASN A 1 181 ? -9.875 8.869 7.718 1.00 73.62 181 ASN A N 1
ATOM 1434 C CA . ASN A 1 181 ? -8.841 8.745 8.738 1.00 73.62 181 ASN A CA 1
ATOM 1435 C C . ASN A 1 181 ? -8.856 9.932 9.688 1.00 73.62 181 ASN A C 1
ATOM 1437 O O . ASN A 1 181 ? -8.739 9.716 10.882 1.00 73.62 181 ASN A O 1
ATOM 1441 N N . ARG A 1 182 ? -9.092 11.160 9.216 1.00 77.25 182 ARG A N 1
ATOM 1442 C CA . ARG A 1 182 ? -9.268 12.313 10.111 1.00 77.25 182 ARG A CA 1
ATOM 1443 C C . ARG A 1 182 ? -10.394 12.082 11.118 1.00 77.25 182 ARG A C 1
ATOM 1445 O O . ARG A 1 182 ? -10.184 12.257 12.312 1.00 77.25 182 ARG A O 1
ATOM 1452 N N . GLU A 1 183 ? -11.551 11.617 10.658 1.00 79.94 183 GLU A N 1
ATOM 1453 C CA . GLU A 1 183 ? -12.693 11.363 11.538 1.00 79.94 183 GLU A CA 1
ATOM 1454 C C . GLU A 1 183 ? -12.431 10.221 12.540 1.00 79.94 183 GLU A C 1
ATOM 1456 O O . GLU A 1 183 ? -12.790 10.325 13.715 1.00 79.94 183 GLU A O 1
ATOM 1461 N N . HIS A 1 184 ? -11.769 9.139 12.112 1.00 77.56 184 HIS A N 1
ATOM 1462 C CA . HIS A 1 184 ? -11.391 8.042 13.013 1.00 77.56 184 HIS A CA 1
ATOM 1463 C C . HIS A 1 184 ? -10.292 8.449 13.996 1.00 77.56 184 HIS A C 1
ATOM 1465 O O . HIS A 1 184 ? -10.382 8.131 15.181 1.00 77.56 184 HIS A O 1
ATOM 1471 N N . LEU A 1 185 ? -9.285 9.194 13.541 1.00 79.56 185 LEU A N 1
ATOM 1472 C CA . LEU A 1 185 ? -8.202 9.690 14.382 1.00 79.56 185 LEU A CA 1
ATOM 1473 C 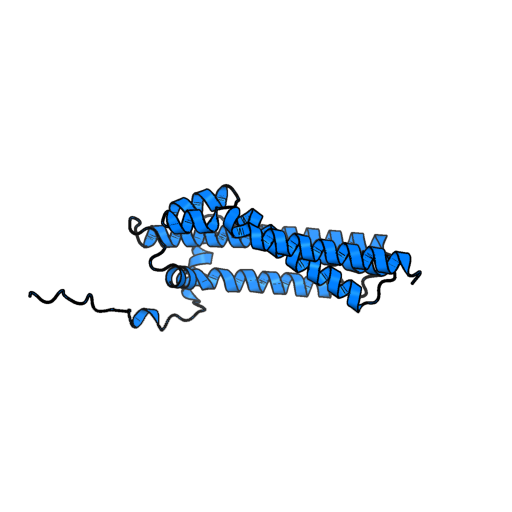C . LEU A 1 185 ? -8.741 10.645 15.453 1.00 79.56 185 LEU A C 1
ATOM 1475 O O . LEU A 1 185 ? -8.366 10.494 16.609 1.00 79.56 185 LEU A O 1
ATOM 1479 N N . SER A 1 186 ? -9.679 11.543 15.120 1.00 82.25 186 SER A N 1
ATOM 1480 C CA . SER A 1 186 ? -10.304 12.439 16.110 1.00 82.25 186 SER A CA 1
ATOM 1481 C C . SER A 1 186 ? -11.157 11.701 17.146 1.00 82.25 186 SER A C 1
ATOM 1483 O O . SER A 1 186 ? -11.351 12.177 18.262 1.00 82.25 186 SER A O 1
ATOM 1485 N N . LYS A 1 187 ? -11.698 10.534 16.775 1.00 82.38 187 LYS A N 1
ATOM 1486 C CA . LYS A 1 187 ? -12.469 9.675 17.682 1.00 82.38 187 LYS A CA 1
ATOM 1487 C C . LYS A 1 187 ? -11.572 8.796 18.556 1.00 82.38 187 LYS A C 1
ATOM 1489 O O . LYS A 1 187 ? -12.004 8.418 19.632 1.00 82.38 187 LYS A O 1
ATOM 1494 N N . THR A 1 188 ? -10.349 8.495 18.120 1.00 78.44 188 THR A N 1
ATOM 1495 C CA . THR A 1 188 ? -9.468 7.500 18.761 1.00 78.44 188 THR A CA 1
ATOM 1496 C C . THR A 1 188 ? -8.358 8.136 19.607 1.00 78.44 188 THR A C 1
ATOM 1498 O O . THR A 1 188 ? -8.022 7.622 20.673 1.00 78.44 188 THR A O 1
ATOM 1501 N N . PHE A 1 189 ? -7.791 9.256 19.155 1.00 81.38 189 PHE A N 1
ATOM 1502 C CA . PHE A 1 189 ? -6.626 9.900 19.766 1.00 81.38 189 PHE A CA 1
ATOM 1503 C C . PHE A 1 189 ? -6.988 11.194 20.496 1.00 81.38 189 PHE A C 1
ATOM 1505 O O . PHE A 1 189 ? -7.977 11.853 20.170 1.00 81.38 189 PHE A O 1
ATOM 1512 N N . ILE A 1 190 ? -6.151 11.571 21.464 1.00 83.25 190 ILE A N 1
ATOM 1513 C CA . ILE A 1 190 ? -6.182 12.906 22.075 1.00 83.25 190 ILE A CA 1
ATOM 1514 C C . ILE A 1 190 ? -5.895 13.996 21.031 1.00 83.25 190 ILE A C 1
ATOM 1516 O O . ILE A 1 190 ? -5.294 13.737 19.982 1.00 83.25 190 ILE A O 1
ATOM 1520 N N . VAL A 1 191 ? -6.322 15.225 21.323 1.00 82.75 191 VAL A N 1
ATOM 1521 C CA . VAL A 1 191 ? -6.299 16.358 20.381 1.00 82.75 191 VAL A CA 1
ATOM 1522 C C . VAL A 1 191 ? -4.887 16.633 19.852 1.00 82.75 191 VAL A C 1
ATOM 1524 O O . VAL A 1 191 ? -4.714 16.850 18.651 1.00 82.75 191 VAL A O 1
ATOM 1527 N N . GLU A 1 192 ? -3.865 16.551 20.705 1.00 83.12 192 GLU A N 1
ATOM 1528 C CA . GLU A 1 192 ? -2.469 16.766 20.320 1.00 83.12 192 GLU A CA 1
ATOM 1529 C C . GLU A 1 192 ? -1.983 15.738 19.284 1.00 83.12 192 GLU A C 1
ATOM 1531 O O . GLU A 1 192 ? -1.399 16.106 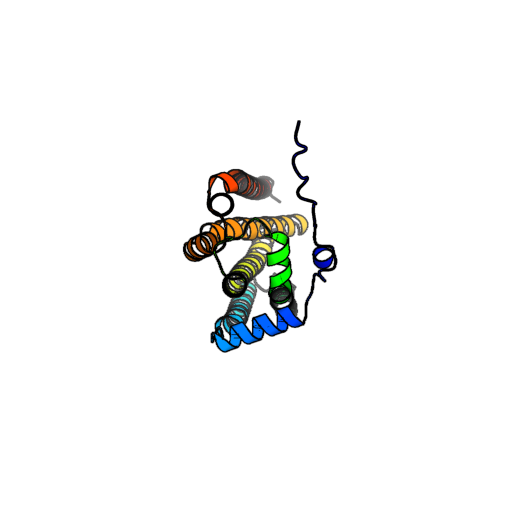18.261 1.00 83.12 192 GLU A O 1
ATOM 1536 N N . GLU A 1 193 ? -2.242 14.445 19.505 1.00 80.06 193 GLU A N 1
ATOM 1537 C CA . GLU A 1 193 ? -1.828 13.389 18.571 1.00 80.06 193 GLU A CA 1
ATOM 1538 C C . GLU A 1 193 ? -2.687 13.407 17.298 1.00 80.06 193 GLU A C 1
ATOM 1540 O O . GLU A 1 193 ? -2.156 13.222 16.203 1.00 80.06 193 GLU A O 1
ATOM 1545 N N . TYR A 1 194 ? -3.974 13.752 17.386 1.00 81.25 194 TYR A N 1
ATOM 1546 C CA . TYR A 1 194 ? -4.803 14.012 16.207 1.00 81.25 194 TYR A CA 1
ATOM 1547 C C . TYR A 1 194 ? -4.206 15.111 15.313 1.00 81.25 194 TYR A C 1
ATOM 1549 O O . TYR A 1 194 ? -4.045 14.902 14.106 1.00 81.25 194 TYR A O 1
ATOM 1557 N N . HIS A 1 195 ? -3.819 16.261 15.873 1.00 80.62 195 HIS A N 1
ATOM 1558 C CA . HIS A 1 195 ? -3.170 17.326 15.100 1.00 80.62 195 HIS A CA 1
ATOM 1559 C C . HIS A 1 195 ? -1.825 16.886 14.522 1.00 80.62 195 HIS A C 1
ATOM 1561 O O . HIS A 1 195 ? -1.484 17.256 13.395 1.00 80.62 195 HIS A O 1
ATOM 1567 N N . ARG A 1 196 ? -1.084 16.036 15.241 1.00 79.44 196 ARG A N 1
ATOM 1568 C CA . ARG A 1 196 ? 0.171 15.468 14.748 1.00 79.44 196 ARG A CA 1
ATOM 1569 C C . ARG A 1 196 ? -0.016 14.657 13.461 1.00 79.44 196 ARG A C 1
ATOM 1571 O O . ARG A 1 196 ? 0.743 14.859 12.516 1.00 79.44 196 ARG A O 1
ATOM 1578 N N . TYR A 1 197 ? -1.021 13.788 13.388 1.00 71.19 197 TYR A N 1
ATOM 1579 C CA . TYR A 1 197 ? -1.253 12.952 12.200 1.00 71.19 197 TYR A CA 1
ATOM 1580 C C . TYR A 1 197 ? -2.006 13.665 11.071 1.00 71.19 197 TYR A C 1
ATOM 1582 O O . TYR A 1 197 ? -2.053 13.161 9.956 1.00 71.19 197 TYR A O 1
ATOM 1590 N N . THR A 1 198 ? -2.618 14.821 11.325 1.00 77.75 198 THR A N 1
ATOM 1591 C CA . THR A 1 198 ? -3.499 15.475 10.340 1.00 77.75 198 THR A CA 1
ATOM 1592 C C . THR A 1 198 ? -3.013 16.839 9.857 1.00 77.75 198 THR A C 1
ATOM 1594 O O . THR A 1 198 ? -3.595 17.383 8.911 1.00 77.75 198 THR A O 1
ATOM 1597 N N . SER A 1 199 ? -1.960 17.392 10.466 1.00 79.38 199 SER A N 1
ATOM 1598 C CA . SER A 1 199 ? -1.362 18.662 10.055 1.00 79.38 199 SER A CA 1
ATOM 1599 C C . SER A 1 199 ? -0.405 18.478 8.883 1.00 79.38 199 SER A C 1
ATOM 1601 O O . SER A 1 199 ? 0.552 17.708 8.959 1.00 79.38 199 SER A O 1
ATOM 1603 N N . LEU A 1 200 ? -0.629 19.244 7.812 1.00 76.19 200 LEU A N 1
ATOM 1604 C CA . LEU A 1 200 ? 0.211 19.240 6.612 1.00 76.19 200 LEU A CA 1
ATOM 1605 C C . LEU A 1 200 ? 1.654 19.683 6.911 1.00 76.19 200 LEU A C 1
ATOM 1607 O O . LEU A 1 200 ? 2.588 19.231 6.250 1.00 76.19 200 LEU A O 1
ATOM 1611 N N . ASP A 1 201 ? 1.849 20.497 7.951 1.00 79.88 201 ASP A N 1
ATOM 1612 C CA . ASP A 1 201 ? 3.171 20.951 8.390 1.00 79.88 201 ASP A CA 1
ATOM 1613 C C . ASP A 1 201 ? 4.086 19.792 8.794 1.00 79.88 201 ASP A C 1
ATOM 1615 O O . ASP A 1 201 ? 5.287 19.835 8.526 1.00 79.88 201 ASP A O 1
ATOM 1619 N N . ASN A 1 202 ? 3.517 18.708 9.327 1.00 76.56 202 ASN A N 1
ATOM 1620 C CA . ASN A 1 202 ? 4.274 17.511 9.694 1.00 76.56 202 ASN A CA 1
ATOM 1621 C C . ASN A 1 202 ? 4.709 16.686 8.476 1.00 76.56 202 ASN A C 1
ATOM 1623 O O . ASN A 1 202 ? 5.634 15.880 8.573 1.00 76.56 202 ASN A O 1
ATOM 1627 N N . TYR A 1 203 ? 4.092 16.923 7.316 1.00 74.25 203 TYR A N 1
ATOM 1628 C CA . TYR A 1 203 ? 4.428 16.274 6.051 1.00 74.25 203 TYR A CA 1
ATOM 1629 C C . TYR A 1 203 ? 5.314 17.142 5.153 1.00 74.25 203 TYR A C 1
ATOM 1631 O O . TYR A 1 203 ? 5.817 16.631 4.157 1.00 74.25 203 TYR A O 1
ATOM 1639 N N . LYS A 1 204 ? 5.584 18.412 5.499 1.00 78.50 204 LYS A N 1
ATOM 1640 C CA . LYS A 1 204 ? 6.432 19.314 4.693 1.00 78.50 204 LYS A CA 1
ATOM 1641 C C . LYS A 1 204 ? 7.784 18.692 4.352 1.00 78.50 204 LYS A C 1
ATOM 1643 O O . LYS A 1 204 ? 8.143 18.633 3.185 1.00 78.50 204 LYS A O 1
ATOM 1648 N N . LYS A 1 205 ? 8.495 18.150 5.348 1.00 79.19 205 LYS A N 1
ATOM 1649 C CA . LYS A 1 205 ? 9.793 17.486 5.132 1.00 79.19 205 LYS A CA 1
ATOM 1650 C C . LYS A 1 205 ? 9.670 16.269 4.209 1.00 79.19 205 LYS A C 1
ATOM 1652 O O . LYS A 1 205 ? 10.534 16.060 3.366 1.00 79.19 205 LYS A O 1
ATOM 1657 N N . LEU A 1 206 ? 8.592 15.496 4.352 1.00 75.44 206 LEU A N 1
ATOM 1658 C CA . LEU A 1 206 ? 8.295 14.339 3.504 1.00 75.44 206 LEU A CA 1
ATOM 1659 C C . LEU A 1 206 ? 8.072 14.762 2.044 1.00 75.44 206 LEU A C 1
ATOM 1661 O O . LEU A 1 206 ? 8.659 14.181 1.140 1.00 75.44 206 LEU A O 1
ATOM 1665 N N . LEU A 1 207 ? 7.264 15.806 1.832 1.00 75.62 207 LEU A N 1
ATOM 1666 C CA . LEU A 1 207 ? 6.956 16.383 0.522 1.00 75.62 207 LEU A CA 1
ATOM 1667 C C . LEU A 1 207 ? 8.190 17.023 -0.130 1.00 75.62 207 LEU A C 1
ATOM 1669 O O . LEU A 1 207 ? 8.372 16.915 -1.337 1.00 75.62 207 LEU A O 1
ATOM 1673 N N . THR A 1 208 ? 9.073 17.645 0.655 1.00 78.94 208 THR A N 1
ATOM 1674 C CA . THR A 1 208 ? 10.359 18.148 0.154 1.00 78.94 208 THR A CA 1
ATOM 1675 C C . THR A 1 208 ? 11.265 17.007 -0.303 1.00 78.94 208 THR A C 1
ATOM 1677 O O . THR A 1 208 ? 11.858 17.105 -1.372 1.00 78.94 208 THR A O 1
ATOM 1680 N N . ILE A 1 209 ? 11.355 15.916 0.468 1.00 75.31 209 ILE A N 1
ATOM 1681 C CA . ILE A 1 209 ? 12.134 14.730 0.075 1.00 75.31 209 ILE A CA 1
ATOM 1682 C C . ILE A 1 209 ? 11.576 14.129 -1.221 1.00 75.31 209 ILE A C 1
ATOM 1684 O O . ILE A 1 209 ? 12.352 13.879 -2.136 1.00 75.31 209 ILE A O 1
ATOM 1688 N N . LEU A 1 210 ? 10.251 13.973 -1.320 1.00 74.62 210 LEU A N 1
ATOM 1689 C CA . LEU A 1 210 ? 9.549 13.557 -2.542 1.00 74.62 210 LEU A CA 1
ATOM 1690 C C . LEU A 1 210 ? 9.973 14.404 -3.751 1.00 74.62 210 LEU A C 1
ATOM 1692 O O . LEU A 1 210 ? 10.457 13.868 -4.744 1.00 74.62 210 LEU A O 1
ATOM 1696 N N . GLY A 1 211 ? 9.880 15.731 -3.626 1.00 71.12 211 GLY A N 1
ATOM 1697 C CA . GLY A 1 211 ? 10.263 16.653 -4.694 1.00 71.12 211 GLY A CA 1
ATOM 1698 C C . GLY A 1 211 ? 11.738 16.548 -5.094 1.00 71.12 211 GLY A C 1
ATOM 1699 O O . GLY A 1 211 ? 12.049 16.645 -6.275 1.00 71.12 211 GLY A O 1
ATOM 1700 N N . ILE A 1 212 ? 12.648 16.308 -4.143 1.00 77.25 212 ILE A N 1
ATOM 1701 C CA . ILE A 1 212 ? 14.078 16.108 -4.436 1.00 77.25 212 ILE A CA 1
ATOM 1702 C C . ILE A 1 212 ? 14.303 14.796 -5.194 1.00 77.25 212 ILE A C 1
ATOM 1704 O O . ILE A 1 212 ? 15.047 14.789 -6.171 1.00 77.25 212 ILE A O 1
ATOM 1708 N N . VAL A 1 213 ? 13.670 13.698 -4.767 1.00 70.44 213 VAL A N 1
ATOM 1709 C CA . VAL A 1 213 ? 13.792 12.393 -5.439 1.00 70.44 213 VAL A CA 1
ATOM 1710 C C . VAL A 1 213 ? 13.283 12.483 -6.879 1.00 70.44 213 VAL A C 1
ATOM 1712 O O . VAL A 1 213 ? 13.976 12.034 -7.792 1.00 70.44 213 VAL A O 1
ATOM 1715 N N . ASP A 1 214 ? 12.130 13.122 -7.096 1.00 69.94 214 ASP A N 1
ATOM 1716 C CA . ASP A 1 214 ? 11.588 13.343 -8.442 1.00 69.94 214 ASP A CA 1
ATOM 1717 C C . ASP A 1 214 ? 12.507 14.237 -9.293 1.00 69.94 214 ASP A C 1
ATOM 1719 O O . ASP A 1 214 ? 12.776 13.920 -10.453 1.00 69.94 214 ASP A O 1
ATOM 1723 N N . LEU A 1 215 ? 13.058 15.316 -8.722 1.00 74.31 215 LEU A N 1
ATOM 1724 C CA . LEU A 1 215 ? 13.983 16.212 -9.426 1.00 74.31 215 LEU A CA 1
ATOM 1725 C C . LEU A 1 215 ? 15.264 15.482 -9.860 1.00 74.31 215 LEU A C 1
ATOM 1727 O O . LEU A 1 215 ? 15.724 15.661 -10.985 1.00 74.31 215 LEU A O 1
ATOM 1731 N N . VAL A 1 216 ? 15.823 14.635 -8.991 1.00 73.56 216 VAL A N 1
ATOM 1732 C CA . VAL A 1 216 ? 16.989 13.798 -9.312 1.00 73.56 216 VAL A CA 1
ATOM 1733 C C . VAL A 1 216 ? 16.651 12.812 -10.431 1.00 73.56 216 VAL A C 1
ATOM 1735 O O . VAL A 1 216 ? 17.439 12.673 -11.365 1.00 73.56 216 VAL A O 1
ATOM 1738 N N . GLY A 1 217 ? 15.471 12.186 -10.387 1.00 67.06 217 GLY A N 1
ATOM 1739 C CA . GLY A 1 217 ? 14.984 11.317 -11.461 1.00 67.06 217 GLY A CA 1
ATOM 1740 C C . GLY A 1 217 ? 14.912 12.035 -12.812 1.00 67.06 217 GLY A C 1
ATOM 1741 O O . GLY A 1 217 ? 15.418 11.517 -13.807 1.00 67.06 217 GLY A O 1
ATOM 1742 N N . ILE A 1 218 ? 14.371 13.259 -12.841 1.00 70.94 218 ILE A N 1
ATOM 1743 C CA . ILE A 1 218 ? 14.313 14.100 -14.048 1.00 70.94 218 ILE A CA 1
ATOM 1744 C C . ILE A 1 218 ? 15.720 14.463 -14.538 1.00 70.94 218 ILE A C 1
ATOM 1746 O O . ILE A 1 218 ? 15.994 14.354 -15.730 1.00 70.94 218 ILE A O 1
ATOM 1750 N N . ILE A 1 219 ? 16.628 14.864 -13.642 1.00 75.75 219 ILE A N 1
ATOM 1751 C CA . ILE A 1 219 ? 18.006 15.230 -14.005 1.00 75.75 219 ILE A CA 1
ATOM 1752 C C . ILE A 1 219 ? 18.740 14.045 -14.638 1.00 75.75 219 ILE A C 1
ATOM 1754 O O . ILE A 1 219 ? 19.401 14.223 -15.658 1.00 75.75 219 ILE A O 1
ATOM 1758 N N . ILE A 1 220 ? 18.605 12.839 -14.077 1.00 70.06 220 ILE A N 1
ATOM 1759 C CA . ILE A 1 220 ? 19.197 11.618 -14.646 1.00 70.06 220 ILE A CA 1
ATOM 1760 C C . ILE A 1 220 ? 18.635 11.358 -16.048 1.00 70.06 220 ILE A C 1
ATOM 1762 O O . ILE A 1 220 ? 19.389 11.052 -16.973 1.00 70.06 220 ILE A O 1
ATOM 1766 N N . LEU A 1 221 ? 17.323 11.517 -16.223 1.00 67.50 221 LEU A N 1
ATOM 1767 C CA . LEU A 1 221 ? 16.642 11.271 -17.494 1.00 67.50 221 LEU A CA 1
ATOM 1768 C C . LEU A 1 221 ? 17.055 12.286 -18.577 1.00 67.50 221 LEU A C 1
ATOM 1770 O O . LEU A 1 221 ? 17.290 11.918 -19.723 1.00 67.50 221 LEU A O 1
ATOM 1774 N N . VAL A 1 222 ? 17.235 13.555 -18.207 1.00 70.75 222 VAL A N 1
ATOM 1775 C CA . VAL A 1 222 ? 17.742 14.602 -19.109 1.00 70.75 222 VAL A CA 1
ATOM 1776 C C . VAL A 1 222 ? 19.229 14.397 -19.426 1.00 70.75 222 VAL A C 1
ATOM 1778 O O . VAL A 1 222 ? 19.636 14.522 -20.578 1.00 70.75 222 VAL A O 1
ATOM 1781 N N . ALA A 1 223 ? 20.051 14.051 -18.432 1.00 69.75 223 ALA A N 1
ATOM 1782 C CA . ALA A 1 223 ? 21.486 13.831 -18.617 1.00 69.75 223 ALA A CA 1
ATOM 1783 C C . ALA A 1 223 ? 21.784 12.633 -19.530 1.00 69.75 223 ALA A C 1
ATOM 1785 O O . ALA A 1 223 ? 22.705 12.692 -20.344 1.00 69.75 223 ALA A O 1
ATOM 1786 N N . THR A 1 224 ? 20.993 11.564 -19.425 1.00 63.81 224 THR A N 1
ATOM 1787 C CA . THR A 1 224 ? 21.104 10.382 -20.295 1.00 63.81 224 THR A CA 1
ATOM 1788 C C . THR A 1 224 ? 20.699 10.695 -21.737 1.00 63.81 224 THR A C 1
ATOM 1790 O O . THR A 1 224 ? 21.440 10.346 -22.648 1.00 63.81 224 THR A O 1
ATOM 1793 N N . GLN A 1 225 ? 19.635 11.474 -21.968 1.00 63.56 225 GLN A N 1
ATOM 1794 C CA . GLN A 1 225 ? 19.276 11.907 -23.329 1.00 63.56 22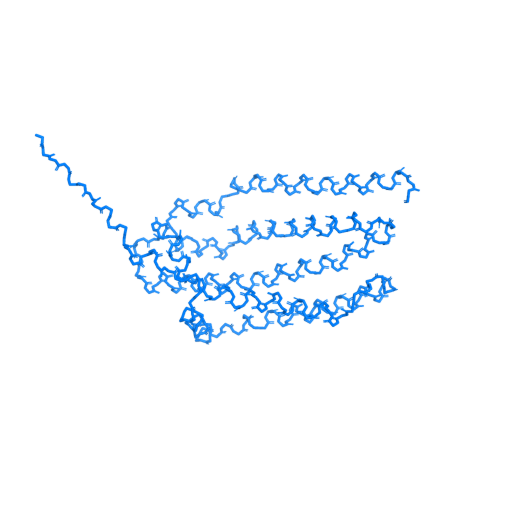5 GLN A CA 1
ATOM 1795 C C . GLN A 1 225 ? 20.280 12.882 -23.963 1.00 63.56 225 GLN A C 1
ATOM 1797 O O . GLN A 1 225 ? 20.514 12.829 -25.168 1.00 63.56 225 GLN A O 1
ATOM 1802 N N . LEU A 1 226 ? 20.892 13.770 -23.176 1.00 59.31 226 LEU A N 1
ATOM 1803 C CA . LEU A 1 226 ? 21.882 14.731 -23.680 1.00 59.31 226 LEU A CA 1
ATOM 1804 C C . LEU A 1 226 ? 23.256 14.107 -23.953 1.00 59.31 226 LEU A C 1
ATOM 1806 O O . LEU A 1 226 ? 24.030 14.668 -24.726 1.00 59.31 226 LEU A O 1
ATOM 1810 N N . SER A 1 227 ? 23.577 12.973 -23.327 1.00 58.56 227 SER A N 1
ATOM 1811 C CA . SER A 1 227 ? 24.866 12.295 -23.514 1.00 58.56 227 SER A CA 1
ATOM 1812 C C . SER A 1 227 ? 24.902 11.356 -24.726 1.00 58.56 227 SER A C 1
ATOM 1814 O O . SER A 1 227 ? 25.979 10.866 -25.057 1.00 58.56 227 SER A O 1
ATOM 1816 N N . GLY A 1 228 ? 23.777 11.156 -25.428 1.00 49.75 228 GLY A N 1
ATOM 1817 C CA . GLY A 1 228 ? 23.724 10.359 -26.660 1.00 49.75 228 GLY A CA 1
ATOM 1818 C C . GLY A 1 228 ? 24.065 8.876 -26.469 1.00 49.75 228 GLY A C 1
ATOM 1819 O O . GLY A 1 228 ? 24.549 8.251 -27.412 1.00 49.75 228 GLY A O 1
ATOM 1820 N N . LEU A 1 229 ? 23.851 8.352 -25.257 1.00 45.38 229 LEU A N 1
ATOM 1821 C CA . LEU A 1 229 ? 23.836 6.917 -24.954 1.00 45.38 229 LEU A CA 1
ATOM 1822 C C . LEU A 1 229 ? 22.470 6.310 -25.282 1.00 45.38 229 LEU A C 1
ATOM 1824 O O . LEU A 1 229 ? 21.452 6.989 -25.017 1.00 45.38 229 LEU A O 1
#

Organism: Methanocella arvoryzae (strain DSM 22066 / NBRC 105507 / MRE50) (NCBI:txid351160)